Protein AF-A0A973CVY1-F1 (afdb_monomer_lite)

pLDDT: mean 81.91, std 15.37, range [35.56, 96.56]

Structure (mmCIF, N/CA/C/O backbone):
data_AF-A0A973CVY1-F1
#
_entry.id   AF-A0A973CVY1-F1
#
loop_
_atom_site.group_PDB
_atom_site.id
_atom_site.type_symbol
_atom_site.label_atom_id
_atom_site.label_alt_id
_atom_site.label_comp_id
_atom_site.label_asym_id
_atom_site.label_entity_id
_atom_site.label_seq_id
_atom_site.pdbx_PDB_ins_code
_atom_site.Cartn_x
_atom_site.Cartn_y
_atom_site.Cartn_z
_atom_site.occupancy
_atom_site.B_iso_or_equiv
_atom_site.auth_seq_id
_atom_site.auth_comp_id
_atom_site.auth_asym_id
_atom_site.auth_atom_id
_atom_site.pdbx_PDB_model_num
ATOM 1 N N . MET A 1 1 ? -47.006 32.974 29.917 1.00 36.59 1 MET A N 1
ATOM 2 C CA . MET A 1 1 ? -45.854 32.253 30.500 1.00 36.59 1 MET A CA 1
ATOM 3 C C . MET A 1 1 ? -45.286 31.345 29.423 1.00 36.59 1 MET A C 1
ATOM 5 O O . MET A 1 1 ? -45.904 30.340 29.115 1.00 36.59 1 MET A O 1
ATOM 9 N N . LEU A 1 2 ? -44.183 31.751 28.796 1.00 37.19 2 LEU A N 1
ATOM 10 C CA . LEU A 1 2 ? -43.431 30.959 27.818 1.00 37.19 2 LEU A CA 1
ATOM 11 C C . LEU A 1 2 ? -42.111 30.572 28.490 1.00 37.19 2 LEU A C 1
ATOM 13 O O . LEU A 1 2 ? -41.384 31.457 28.936 1.00 37.19 2 LEU A O 1
ATOM 17 N N . ALA A 1 3 ? -41.841 29.275 28.616 1.00 38.25 3 ALA A N 1
ATOM 18 C CA . ALA A 1 3 ? -40.552 28.774 29.078 1.00 38.25 3 ALA A CA 1
ATOM 19 C C . ALA A 1 3 ? -39.589 28.667 27.879 1.00 38.25 3 ALA A C 1
ATOM 21 O O . ALA A 1 3 ? -40.009 28.177 26.828 1.00 38.25 3 ALA A O 1
ATOM 22 N N . PRO A 1 4 ? -38.321 29.097 28.000 1.00 44.28 4 PRO A N 1
ATOM 23 C CA . PRO A 1 4 ? -37.319 28.886 26.967 1.00 44.28 4 PRO A CA 1
ATOM 24 C C . PRO A 1 4 ? -36.706 27.489 27.131 1.00 44.28 4 PRO A C 1
ATOM 26 O O . PRO A 1 4 ? -36.203 27.152 28.201 1.00 44.28 4 PRO A O 1
ATOM 29 N N . LEU A 1 5 ? -36.723 26.673 26.076 1.00 40.00 5 LEU A N 1
ATOM 30 C CA . LEU A 1 5 ? -35.909 25.457 26.005 1.00 40.00 5 LEU A CA 1
ATOM 31 C C . LEU A 1 5 ? -34.628 25.780 25.240 1.00 40.00 5 LEU A C 1
ATOM 33 O O . LEU A 1 5 ? -34.533 25.640 24.023 1.00 40.00 5 LEU A O 1
ATOM 37 N N . SER A 1 6 ? -33.663 26.282 26.001 1.00 42.31 6 SER A N 1
ATOM 38 C CA . SER A 1 6 ? -32.269 26.409 25.605 1.00 42.31 6 SER A CA 1
ATOM 39 C C . SER A 1 6 ? -31.619 25.034 25.426 1.00 42.31 6 SER A C 1
ATOM 41 O O . SER A 1 6 ? -31.865 24.118 26.206 1.00 42.31 6 SER A O 1
ATOM 43 N N . ALA A 1 7 ? -30.699 24.971 24.462 1.00 41.69 7 ALA A N 1
ATOM 44 C CA . ALA A 1 7 ? -29.538 24.081 24.432 1.00 41.69 7 ALA A CA 1
ATOM 45 C C . ALA A 1 7 ? -29.810 22.565 24.379 1.00 41.69 7 ALA A C 1
ATOM 47 O O . ALA A 1 7 ? -29.558 21.830 25.338 1.00 41.69 7 ALA A O 1
ATOM 48 N N . ILE A 1 8 ? -30.164 22.070 23.187 1.00 42.16 8 ILE A N 1
ATOM 49 C CA . ILE A 1 8 ? -29.779 20.700 22.824 1.00 42.16 8 ILE A CA 1
ATOM 50 C C . ILE A 1 8 ? -28.250 20.663 22.813 1.00 42.16 8 ILE A C 1
ATOM 52 O O . ILE A 1 8 ? -27.589 21.426 22.108 1.00 42.16 8 ILE A O 1
ATOM 56 N N . HIS A 1 9 ? -27.721 19.833 23.702 1.00 40.75 9 HIS A N 1
ATOM 57 C CA . HIS A 1 9 ? -26.311 19.675 23.989 1.00 40.75 9 HIS A CA 1
ATOM 58 C C . HIS A 1 9 ? -25.535 19.238 22.744 1.00 40.75 9 HIS A C 1
ATOM 60 O O . HIS A 1 9 ? -25.799 18.190 22.163 1.00 40.75 9 HIS A O 1
ATOM 66 N N . ALA A 1 10 ? -24.522 20.030 22.394 1.00 37.38 10 ALA A N 1
ATOM 67 C CA . ALA A 1 10 ? -23.390 19.615 21.581 1.00 37.38 10 ALA A CA 1
ATOM 68 C C .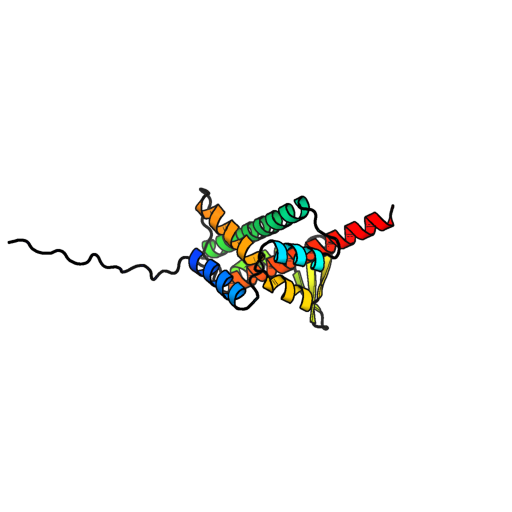 ALA A 1 10 ? -22.515 18.634 22.384 1.00 37.38 10 ALA A C 1
ATOM 70 O O . ALA A 1 10 ? -21.444 18.992 22.867 1.00 37.38 10 ALA A O 1
ATOM 71 N N . GLN A 1 11 ? -23.001 17.413 22.591 1.00 40.91 11 GLN A N 1
ATOM 72 C CA . GLN A 1 11 ? -22.250 16.335 23.232 1.00 40.91 11 GLN A CA 1
ATOM 73 C C . GLN A 1 11 ? -22.483 15.043 22.449 1.00 40.91 11 GLN A C 1
ATOM 75 O O . GLN A 1 11 ? -23.418 14.315 22.747 1.00 40.91 11 GLN A O 1
ATOM 80 N N . ASP A 1 12 ? -21.688 14.854 21.386 1.00 36.03 12 ASP A N 1
ATOM 81 C CA . ASP A 1 12 ? -21.075 13.562 20.997 1.00 36.03 12 ASP A CA 1
ATOM 82 C C . ASP A 1 12 ? -20.236 13.679 19.699 1.00 36.03 12 ASP A C 1
ATOM 84 O O . ASP A 1 12 ? -20.344 12.890 18.766 1.00 36.03 12 ASP A O 1
ATOM 88 N N . LEU A 1 13 ? -19.349 14.682 19.621 1.00 37.59 13 LEU A N 1
ATOM 89 C CA . LEU A 1 13 ? -18.314 14.771 18.569 1.00 37.59 13 LEU A CA 1
ATOM 90 C C . LEU A 1 13 ? -16.974 14.139 19.003 1.00 37.59 13 LEU A C 1
ATOM 92 O O . LEU A 1 13 ? -15.969 14.281 18.314 1.00 37.59 13 LEU A O 1
ATOM 96 N N . SER A 1 14 ? -16.928 13.458 20.153 1.00 35.56 14 SER A N 1
ATOM 97 C CA . SER A 1 14 ? -15.688 12.931 20.748 1.00 35.56 14 SER A CA 1
ATOM 98 C C . SER A 1 14 ? -15.398 11.460 20.440 1.00 35.56 14 SER A C 1
ATOM 100 O O . SER A 1 14 ? -14.443 10.905 20.979 1.00 35.56 14 SER A O 1
ATOM 102 N N . ALA A 1 15 ? -16.174 10.815 19.570 1.00 43.69 15 ALA A N 1
ATOM 103 C CA . ALA A 1 15 ? -15.752 9.568 18.946 1.00 43.69 15 ALA A CA 1
ATOM 104 C C . ALA A 1 15 ? -15.064 9.919 17.624 1.00 43.69 15 ALA A C 1
ATOM 106 O O . ALA A 1 15 ? -15.736 10.076 16.610 1.00 43.69 15 ALA A O 1
ATOM 107 N N . THR A 1 16 ? -13.737 10.082 17.637 1.00 56.03 16 THR A N 1
ATOM 108 C CA . THR A 1 16 ? -12.947 10.283 16.413 1.00 56.03 16 THR A CA 1
ATOM 109 C C . THR A 1 16 ? -13.321 9.191 15.412 1.00 56.03 16 THR A C 1
ATOM 111 O O . THR A 1 16 ? -13.135 7.999 15.686 1.00 56.03 16 THR A O 1
ATOM 114 N N . SER A 1 17 ? -13.926 9.582 14.287 1.00 67.50 17 SER A N 1
ATOM 115 C CA . SER A 1 17 ? -14.316 8.630 13.254 1.00 67.50 17 SER A CA 1
ATOM 116 C C . SER A 1 17 ? -13.049 7.964 12.707 1.00 67.50 17 SER A C 1
ATOM 118 O O . SER A 1 17 ? -12.016 8.625 12.605 1.00 67.50 17 SER A O 1
ATOM 120 N N . PRO A 1 18 ? -13.084 6.685 12.296 1.00 68.94 18 PRO A N 1
ATOM 121 C CA . PRO A 1 18 ? -11.948 6.054 11.616 1.00 68.94 18 PRO A CA 1
ATOM 122 C C . PRO A 1 18 ? -11.474 6.858 10.400 1.00 68.94 18 PRO A C 1
ATOM 124 O O . PRO A 1 18 ? -10.289 6.864 10.078 1.00 68.94 18 PRO A O 1
ATOM 127 N N . LEU A 1 19 ? -12.407 7.566 9.751 1.00 78.31 19 LEU A N 1
ATOM 128 C CA . LEU A 1 19 ? -12.113 8.484 8.656 1.00 78.31 19 LEU A CA 1
ATOM 129 C C . LEU A 1 19 ? -11.264 9.670 9.133 1.00 78.31 19 LEU A C 1
ATOM 131 O O . LEU A 1 19 ? -10.289 10.015 8.476 1.00 78.31 19 LEU A O 1
ATOM 135 N N . ASP A 1 20 ? -11.586 10.244 10.293 1.00 78.62 20 ASP A N 1
ATOM 136 C CA . ASP A 1 20 ? -10.845 11.367 10.879 1.00 78.62 20 ASP A CA 1
ATOM 137 C C . ASP A 1 20 ? -9.436 10.940 11.303 1.00 78.62 20 ASP A C 1
ATOM 139 O O . ASP A 1 20 ? -8.486 11.698 11.127 1.00 78.62 20 ASP A O 1
ATOM 143 N N . THR A 1 21 ? -9.270 9.709 11.805 1.00 81.06 21 THR A N 1
ATOM 144 C CA . THR A 1 21 ? -7.946 9.155 12.134 1.00 81.06 21 THR A CA 1
ATOM 145 C C . THR A 1 21 ? -7.064 9.029 10.891 1.00 81.06 21 THR A C 1
ATOM 147 O O . THR A 1 21 ? -5.899 9.419 10.923 1.00 81.06 21 THR A O 1
ATOM 150 N N . LEU A 1 22 ? -7.609 8.521 9.782 1.00 83.56 22 LEU A N 1
ATOM 151 C CA . LEU A 1 22 ? -6.849 8.341 8.546 1.00 83.56 22 LEU A CA 1
ATOM 152 C C . LEU A 1 22 ? -6.568 9.664 7.826 1.00 83.56 22 LEU A C 1
ATOM 154 O O . LEU A 1 22 ? -5.455 9.882 7.352 1.00 83.56 22 LEU A O 1
ATOM 158 N N . LEU A 1 23 ? -7.554 10.563 7.775 1.00 83.50 23 LEU A N 1
ATOM 159 C CA . LEU A 1 23 ? -7.361 11.919 7.263 1.00 83.50 23 LEU A CA 1
ATOM 160 C C . LEU A 1 23 ? -6.323 12.675 8.096 1.00 83.50 23 LEU A C 1
ATOM 162 O O . LEU A 1 23 ? -5.459 13.329 7.519 1.00 83.50 23 LEU A O 1
ATOM 166 N N . GLY A 1 24 ? -6.352 12.526 9.423 1.00 83.50 24 GLY A N 1
ATOM 167 C CA . GLY A 1 24 ? -5.338 13.074 10.321 1.00 83.50 24 GLY A CA 1
ATOM 168 C C . GLY A 1 24 ? -3.940 12.521 10.036 1.00 83.50 24 GLY A C 1
ATOM 169 O O . GLY A 1 24 ? -2.996 13.295 9.932 1.00 83.50 24 GLY A O 1
ATOM 170 N N . ALA A 1 25 ? -3.801 11.208 9.820 1.00 82.19 25 ALA A N 1
ATOM 171 C CA . ALA A 1 25 ? -2.518 10.594 9.463 1.00 82.19 25 ALA A CA 1
ATOM 172 C C . ALA A 1 25 ? -1.969 11.097 8.112 1.00 82.19 25 ALA A C 1
ATOM 174 O O . ALA A 1 25 ? -0.768 11.330 7.981 1.00 82.19 25 ALA A O 1
ATOM 175 N N . ILE A 1 26 ? -2.840 11.297 7.114 1.00 82.50 26 ILE A N 1
ATOM 176 C CA . ILE A 1 26 ? -2.457 11.892 5.823 1.00 82.50 26 ILE A CA 1
ATOM 177 C C . ILE A 1 26 ? -2.005 13.341 6.019 1.00 82.50 26 ILE A C 1
ATOM 179 O O . ILE A 1 26 ? -0.940 13.707 5.530 1.00 82.50 26 ILE A O 1
ATOM 183 N N . GLN A 1 27 ? -2.783 14.145 6.748 1.00 83.12 27 GLN A N 1
ATOM 184 C CA . GLN A 1 27 ? -2.468 15.551 7.013 1.00 83.12 27 GLN A CA 1
ATOM 185 C C . GLN A 1 27 ? -1.148 15.712 7.766 1.00 83.12 27 GLN A C 1
ATOM 187 O O . GLN A 1 27 ? -0.332 16.543 7.384 1.00 83.12 27 GLN A O 1
ATOM 192 N N . GLU A 1 28 ? -0.913 14.902 8.799 1.00 85.19 28 GLU A N 1
ATOM 193 C CA . GLU A 1 28 ? 0.339 14.901 9.556 1.00 85.19 28 GLU A CA 1
ATOM 194 C C . GLU A 1 28 ? 1.526 14.600 8.633 1.00 85.19 28 GLU A C 1
ATOM 196 O O . GLU A 1 28 ? 2.480 15.377 8.575 1.00 85.19 28 GLU A O 1
ATOM 201 N N . LEU A 1 29 ? 1.441 13.535 7.831 1.00 80.88 29 LEU A N 1
ATOM 202 C CA . LEU A 1 29 ? 2.507 13.160 6.903 1.00 80.88 29 LEU A CA 1
ATOM 203 C C . LEU A 1 29 ? 2.771 14.252 5.852 1.00 80.88 29 LEU A C 1
ATOM 205 O O . LEU A 1 29 ? 3.931 14.592 5.604 1.00 80.88 29 LEU A O 1
ATOM 209 N N . GLU A 1 30 ? 1.711 14.825 5.277 1.00 79.31 30 GLU A N 1
ATOM 210 C CA . GLU A 1 30 ? 1.766 15.932 4.310 1.00 79.31 30 GLU A CA 1
ATOM 211 C C . GLU A 1 30 ? 2.182 17.274 4.931 1.00 79.31 30 GLU A C 1
ATOM 213 O O . GLU A 1 30 ? 2.534 18.191 4.198 1.00 79.31 30 GLU A O 1
ATOM 21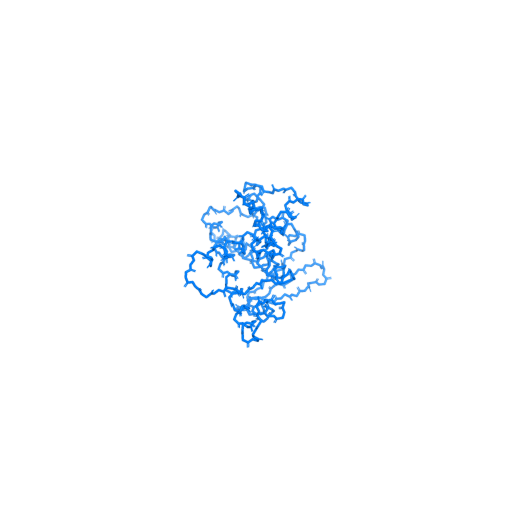8 N N . SER A 1 31 ? 2.144 17.419 6.258 1.00 80.88 31 SER A N 1
ATOM 219 C CA . SER A 1 31 ? 2.653 18.604 6.959 1.00 80.88 31 SER A CA 1
ATOM 220 C C . SER A 1 31 ? 4.156 18.517 7.240 1.00 80.88 31 SER A C 1
ATOM 222 O O . SER A 1 31 ? 4.853 19.532 7.235 1.00 80.88 31 SER A O 1
ATOM 224 N N . GLN A 1 32 ? 4.664 17.301 7.462 1.00 76.75 32 GLN A N 1
ATOM 225 C CA . GLN A 1 32 ? 6.078 17.031 7.735 1.00 76.75 32 GLN A CA 1
ATOM 226 C C . GLN A 1 32 ? 6.926 16.975 6.457 1.00 76.75 32 GLN A C 1
ATOM 228 O O . GLN A 1 32 ? 8.144 17.155 6.500 1.00 76.75 32 GLN A O 1
ATOM 233 N N . HIS A 1 33 ? 6.288 16.722 5.317 1.00 66.62 33 HIS A N 1
ATOM 234 C CA . HIS A 1 33 ? 6.911 16.644 4.001 1.00 66.62 33 HIS A CA 1
ATOM 235 C C . HIS A 1 33 ? 6.263 17.665 3.073 1.00 66.62 33 HIS A C 1
ATOM 237 O O . HIS A 1 33 ? 5.107 18.010 3.259 1.00 66.62 33 HIS A O 1
ATOM 243 N N . ASP A 1 34 ? 6.971 18.136 2.046 1.00 58.03 34 ASP A N 1
ATOM 244 C CA . ASP A 1 34 ? 6.329 18.989 1.042 1.00 58.03 34 ASP A CA 1
ATOM 245 C C . ASP A 1 34 ? 5.181 18.204 0.395 1.00 58.03 34 ASP A C 1
ATOM 247 O O . ASP A 1 34 ? 5.424 17.155 -0.217 1.00 58.03 34 ASP A O 1
ATOM 251 N N . ALA A 1 35 ? 3.942 18.665 0.598 1.00 59.47 35 ALA A N 1
ATOM 252 C CA . ALA A 1 35 ? 2.740 17.986 0.145 1.00 59.47 35 ALA A CA 1
ATOM 253 C C . ALA A 1 35 ? 2.844 17.756 -1.365 1.00 59.47 35 ALA A C 1
ATOM 255 O O . ALA A 1 35 ? 2.652 18.656 -2.189 1.00 59.47 35 ALA A O 1
ATOM 256 N N . LYS A 1 36 ? 3.202 16.527 -1.752 1.00 65.69 36 LYS A N 1
ATOM 257 C CA . LYS A 1 36 ? 3.432 16.217 -3.158 1.00 65.69 36 LYS A CA 1
ATOM 258 C C . LYS A 1 36 ? 2.082 16.189 -3.850 1.00 65.69 36 LYS A C 1
ATOM 260 O O . LYS A 1 36 ? 1.324 15.227 -3.734 1.00 65.69 36 LYS A O 1
ATOM 265 N N . CYS A 1 37 ? 1.802 17.240 -4.613 1.00 63.50 37 CYS A N 1
ATOM 266 C CA . CYS A 1 37 ? 0.704 17.221 -5.565 1.00 63.50 37 CYS A CA 1
ATOM 267 C C . CYS A 1 37 ? 0.889 16.065 -6.566 1.00 63.50 37 CYS A C 1
ATOM 269 O O . CYS A 1 37 ? 1.987 15.523 -6.740 1.00 63.50 37 CYS A O 1
ATOM 271 N N . TYR A 1 38 ? -0.195 15.695 -7.248 1.00 59.38 38 TYR A N 1
ATOM 272 C CA . TYR A 1 38 ? -0.240 14.553 -8.167 1.00 59.38 38 TYR A CA 1
ATOM 273 C C . TYR A 1 38 ? 0.925 14.521 -9.177 1.00 59.38 38 TYR A C 1
ATOM 275 O O . TYR A 1 38 ? 1.463 13.453 -9.469 1.00 59.38 38 TYR A O 1
ATOM 283 N N . SER A 1 39 ? 1.372 15.681 -9.669 1.00 59.19 39 SER A N 1
ATOM 284 C CA . SER A 1 39 ? 2.492 15.781 -10.613 1.00 59.19 39 SER A CA 1
ATOM 285 C C . SER A 1 39 ? 3.850 15.453 -9.977 1.00 59.19 39 SER A C 1
ATOM 287 O O . SER A 1 39 ? 4.656 14.753 -10.591 1.00 59.19 39 SER A O 1
ATOM 289 N N . SER A 1 40 ? 4.101 15.896 -8.742 1.00 62.19 40 SER A N 1
ATOM 290 C CA . SER A 1 40 ? 5.317 15.574 -7.983 1.00 62.19 40 SER A CA 1
ATOM 291 C C . SER A 1 40 ? 5.355 14.104 -7.572 1.00 62.19 40 SER A C 1
ATOM 293 O O . SER A 1 40 ? 6.398 13.460 -7.676 1.00 62.19 40 SER A O 1
ATOM 295 N N . ALA A 1 41 ? 4.210 13.553 -7.165 1.00 68.81 41 ALA A N 1
ATOM 296 C CA . ALA A 1 41 ? 4.053 12.134 -6.864 1.00 68.81 41 ALA A CA 1
ATOM 297 C C . ALA A 1 41 ? 4.302 11.268 -8.114 1.00 68.81 41 ALA A C 1
ATOM 299 O O . ALA A 1 41 ? 5.044 10.288 -8.061 1.00 68.81 41 ALA A O 1
ATOM 300 N N . SER A 1 42 ? 3.781 11.699 -9.267 1.00 67.12 42 SER A N 1
ATOM 301 C CA . SER A 1 42 ? 3.955 10.989 -10.535 1.00 67.12 42 SER A CA 1
ATOM 302 C C . SER A 1 42 ? 5.413 10.971 -11.008 1.00 67.12 42 SER A C 1
ATOM 304 O O . SER A 1 42 ? 5.930 9.920 -11.385 1.00 67.12 42 SER A O 1
ATOM 306 N N . ARG A 1 43 ? 6.105 12.117 -10.944 1.00 72.62 43 ARG A N 1
ATOM 307 C CA . ARG A 1 43 ? 7.541 12.199 -11.270 1.00 72.62 43 ARG A CA 1
ATOM 308 C C . ARG A 1 43 ? 8.398 11.369 -10.322 1.00 72.62 43 ARG A C 1
ATOM 310 O O . ARG A 1 43 ? 9.426 10.834 -10.723 1.00 72.62 43 ARG A O 1
ATOM 317 N N . PHE A 1 44 ? 7.987 11.279 -9.062 1.00 75.06 44 PHE A N 1
ATOM 318 C CA . PHE A 1 44 ? 8.677 10.461 -8.081 1.00 75.06 44 PHE A CA 1
ATOM 319 C C . PHE A 1 44 ? 8.549 8.963 -8.398 1.00 75.06 44 PHE A C 1
ATOM 321 O O . PHE A 1 44 ? 9.554 8.260 -8.360 1.00 75.06 44 PHE A O 1
ATOM 328 N N . GLU A 1 45 ? 7.365 8.478 -8.787 1.00 72.94 45 GLU A N 1
ATOM 329 C CA . GLU A 1 45 ? 7.206 7.091 -9.254 1.00 72.94 45 GLU A CA 1
ATOM 330 C C . GLU A 1 45 ? 8.093 6.783 -10.471 1.00 72.94 45 GLU A C 1
ATOM 332 O O . GLU A 1 45 ? 8.702 5.714 -10.511 1.00 72.94 45 GLU A O 1
ATOM 337 N N . ASP A 1 46 ? 8.231 7.714 -11.424 1.00 76.56 46 ASP A N 1
ATOM 338 C CA . ASP A 1 46 ? 9.136 7.542 -12.576 1.00 76.56 46 ASP A CA 1
ATOM 339 C C . ASP A 1 46 ? 10.598 7.439 -12.135 1.00 76.56 46 ASP A C 1
ATOM 341 O O . ASP A 1 46 ? 11.352 6.606 -12.632 1.00 76.56 46 ASP A O 1
ATOM 345 N N . PHE A 1 47 ? 11.006 8.263 -11.167 1.00 76.31 47 PHE A N 1
ATOM 346 C CA . PHE A 1 47 ? 12.353 8.207 -10.608 1.00 76.31 47 PHE A CA 1
ATOM 347 C C . PHE A 1 47 ? 12.622 6.879 -9.887 1.00 76.31 47 PHE A C 1
ATOM 349 O O . PHE A 1 47 ? 13.695 6.297 -10.042 1.00 76.31 47 PHE A O 1
ATOM 356 N N . VAL A 1 48 ? 11.653 6.384 -9.113 1.00 73.19 48 VAL A N 1
ATOM 357 C CA . VAL A 1 48 ? 11.776 5.121 -8.370 1.00 73.19 48 VAL A CA 1
ATOM 358 C C . VAL A 1 48 ? 11.819 3.915 -9.304 1.00 73.19 48 VAL A C 1
ATOM 360 O O . VAL A 1 48 ? 12.602 2.994 -9.064 1.00 73.19 48 VAL A O 1
ATOM 363 N N . SER A 1 49 ? 10.989 3.918 -10.346 1.00 70.06 49 SER A N 1
ATOM 364 C CA . SER A 1 49 ? 10.911 2.836 -11.331 1.00 70.06 49 SER A CA 1
ATOM 365 C C . SER A 1 49 ? 12.039 2.885 -12.359 1.00 70.06 49 SER A C 1
ATOM 367 O O . SER A 1 49 ? 12.333 1.865 -12.959 1.00 70.06 49 SER A O 1
ATOM 369 N N . GLY A 1 50 ? 12.712 4.020 -12.565 1.00 74.00 50 GLY A N 1
ATOM 370 C CA . GLY A 1 50 ? 13.825 4.162 -13.512 1.00 74.00 50 GLY A CA 1
ATOM 371 C C . GLY A 1 50 ? 13.394 4.222 -14.984 1.00 74.00 50 GLY A C 1
ATOM 372 O O . GLY A 1 50 ? 14.053 4.897 -15.774 1.00 74.00 50 GLY A O 1
ATOM 373 N N . THR A 1 51 ? 12.273 3.586 -15.330 1.00 76.88 51 THR A N 1
ATOM 374 C CA . THR A 1 51 ? 11.564 3.707 -16.607 1.00 76.88 51 THR A CA 1
ATOM 375 C C . THR A 1 51 ? 10.210 4.380 -16.363 1.00 76.88 51 THR A C 1
ATOM 377 O O . THR A 1 51 ? 9.435 3.859 -15.562 1.00 76.88 51 THR A O 1
ATOM 380 N N . PRO A 1 52 ? 9.880 5.500 -17.041 1.00 81.75 52 PRO A N 1
ATOM 381 C CA . PRO A 1 52 ? 8.624 6.202 -16.804 1.00 81.75 52 PRO A CA 1
ATOM 382 C C . PRO A 1 52 ? 7.396 5.305 -16.964 1.00 81.75 52 PRO A C 1
ATOM 384 O O . PRO A 1 52 ? 7.253 4.589 -17.959 1.00 81.75 52 PRO A O 1
ATOM 387 N N . LEU A 1 53 ? 6.478 5.380 -16.001 1.00 82.19 53 LEU A N 1
ATOM 388 C CA . LEU A 1 53 ? 5.241 4.611 -16.045 1.00 82.19 53 LEU A CA 1
ATOM 389 C C . LEU A 1 53 ? 4.255 5.255 -17.019 1.00 82.19 53 LEU A C 1
ATOM 391 O O . LEU A 1 53 ? 3.957 6.453 -16.936 1.00 82.19 53 LEU A O 1
ATOM 395 N N . SER A 1 54 ? 3.670 4.434 -17.893 1.00 86.00 54 SER A N 1
ATOM 396 C CA . SER A 1 54 ? 2.512 4.856 -18.678 1.00 86.00 54 SER A CA 1
ATOM 397 C C . SER A 1 54 ? 1.327 5.167 -17.762 1.00 86.00 54 SER A C 1
ATOM 399 O O . SER A 1 54 ? 1.209 4.649 -16.649 1.00 86.00 54 SER A O 1
ATOM 401 N N . GLU A 1 55 ? 0.390 5.979 -18.244 1.00 86.00 55 GLU A N 1
ATOM 402 C CA . GLU A 1 55 ? -0.817 6.308 -17.481 1.00 86.00 55 GLU A CA 1
ATOM 403 C C . GLU A 1 55 ? -1.622 5.051 -17.103 1.00 86.00 55 GLU A C 1
ATOM 405 O O . GLU A 1 55 ? -2.128 4.938 -15.987 1.00 86.00 55 GLU A O 1
ATOM 410 N N . SER A 1 56 ? -1.694 4.060 -18.001 1.00 86.38 56 SER A N 1
ATOM 411 C CA . SER A 1 56 ? -2.341 2.779 -17.710 1.00 86.38 56 SER A CA 1
ATOM 412 C C . SER A 1 56 ? -1.608 1.997 -16.621 1.00 86.38 56 SER A C 1
ATOM 414 O O . SER A 1 56 ? -2.267 1.447 -15.746 1.00 86.38 56 SER A O 1
ATOM 416 N N . ALA A 1 57 ? -0.271 1.985 -16.627 1.00 86.94 57 ALA A N 1
ATOM 417 C CA . ALA A 1 57 ? 0.519 1.316 -15.595 1.00 86.94 57 ALA A CA 1
ATOM 418 C C . ALA A 1 57 ? 0.335 1.977 -14.220 1.00 86.94 57 ALA A C 1
ATOM 420 O O . ALA A 1 57 ? 0.186 1.279 -13.220 1.00 86.94 57 ALA A O 1
ATOM 421 N N . ARG A 1 58 ? 0.250 3.313 -14.167 1.00 86.69 58 ARG A N 1
ATOM 422 C CA . ARG A 1 58 ? -0.054 4.047 -12.926 1.00 86.69 58 ARG A CA 1
ATOM 423 C C . ARG A 1 58 ? -1.435 3.709 -12.388 1.00 86.69 58 ARG A C 1
ATOM 425 O O . ARG A 1 58 ? -1.582 3.440 -11.200 1.00 86.69 58 ARG A O 1
ATOM 432 N N . ARG A 1 59 ? -2.452 3.683 -13.258 1.00 88.12 59 ARG A N 1
ATOM 433 C CA . ARG A 1 59 ? -3.809 3.276 -12.862 1.00 88.12 59 ARG A CA 1
ATOM 434 C C . ARG A 1 59 ? -3.822 1.851 -12.315 1.00 88.12 59 ARG A C 1
ATOM 436 O O . ARG A 1 59 ? -4.397 1.625 -11.256 1.00 88.12 59 ARG A O 1
ATOM 443 N N . GLU A 1 60 ? -3.149 0.915 -12.980 1.00 90.75 60 GLU A N 1
ATOM 444 C CA . GLU A 1 60 ? -3.028 -0.461 -12.487 1.00 90.75 60 GLU A CA 1
ATOM 445 C C . GLU A 1 60 ? -2.283 -0.547 -11.150 1.00 90.75 60 GLU A C 1
ATOM 447 O O . GLU A 1 60 ? -2.689 -1.322 -10.287 1.00 90.75 60 GLU A O 1
ATOM 452 N N . ASN A 1 61 ? -1.253 0.278 -10.933 1.00 89.62 61 ASN A N 1
ATOM 453 C CA . ASN A 1 61 ? -0.549 0.359 -9.652 1.00 89.62 61 ASN A CA 1
ATOM 454 C C . ASN A 1 61 ? -1.476 0.838 -8.521 1.00 89.62 61 ASN A C 1
ATOM 456 O O . ASN A 1 61 ? -1.535 0.229 -7.453 1.00 89.62 61 ASN A O 1
ATOM 460 N N . VAL A 1 62 ? -2.266 1.887 -8.767 1.00 89.69 62 VAL A N 1
ATOM 461 C CA . VAL A 1 62 ? -3.264 2.381 -7.804 1.00 89.69 62 VAL A CA 1
ATOM 462 C C . VAL A 1 62 ? -4.318 1.310 -7.506 1.00 89.69 62 VAL A C 1
ATOM 464 O O . VAL A 1 62 ? -4.648 1.062 -6.344 1.00 89.69 62 VAL A O 1
ATOM 467 N N . LEU A 1 63 ? -4.824 0.628 -8.539 1.00 93.06 63 LEU A N 1
ATOM 468 C CA . LEU A 1 63 ? -5.780 -0.468 -8.370 1.00 93.06 63 LEU A CA 1
ATOM 469 C C . LEU A 1 63 ? -5.171 -1.641 -7.597 1.00 93.06 63 LEU A C 1
ATOM 471 O O . LEU A 1 63 ? -5.849 -2.239 -6.761 1.00 93.06 63 LEU A O 1
ATOM 475 N N . LEU A 1 64 ? -3.901 -1.968 -7.840 1.00 93.38 64 LEU A N 1
ATOM 476 C CA . LEU A 1 64 ? -3.176 -2.992 -7.096 1.00 93.38 64 LEU A CA 1
ATOM 477 C C . LEU A 1 64 ? -3.092 -2.643 -5.610 1.00 93.38 64 LEU A C 1
ATOM 479 O O . LEU A 1 64 ? -3.488 -3.470 -4.791 1.00 93.38 64 LEU A O 1
ATOM 483 N N . GLN A 1 65 ? -2.652 -1.429 -5.271 1.00 94.00 65 GLN A N 1
ATOM 484 C CA . GLN A 1 65 ? -2.579 -0.958 -3.884 1.00 94.00 65 GLN A CA 1
ATOM 485 C C . GLN A 1 65 ? -3.940 -1.075 -3.190 1.00 94.00 65 GLN A C 1
ATOM 487 O O . GLN A 1 65 ? -4.041 -1.666 -2.116 1.00 94.00 65 GLN A O 1
ATOM 492 N N . LYS A 1 66 ? -5.013 -0.615 -3.844 1.00 95.19 66 LYS A N 1
ATOM 493 C CA . LYS A 1 66 ? -6.380 -0.709 -3.316 1.00 95.19 66 LYS A CA 1
ATOM 494 C C . LYS A 1 66 ? -6.832 -2.160 -3.107 1.00 95.19 66 LYS A C 1
ATOM 496 O O . LYS A 1 66 ? -7.390 -2.489 -2.060 1.00 95.19 66 LYS A O 1
ATOM 501 N N . ARG A 1 67 ? -6.563 -3.056 -4.068 1.00 94.81 67 ARG A N 1
ATOM 502 C CA . ARG A 1 67 ? -6.895 -4.491 -3.963 1.00 94.81 67 ARG A CA 1
ATOM 503 C C . ARG A 1 67 ? -6.148 -5.170 -2.816 1.00 94.81 67 ARG A C 1
ATOM 505 O O . ARG A 1 67 ? -6.758 -5.935 -2.069 1.00 94.81 67 ARG A O 1
ATOM 512 N N . VAL A 1 68 ? -4.849 -4.907 -2.676 1.00 95.12 68 VAL A N 1
ATOM 513 C CA . VAL A 1 68 ? -4.023 -5.479 -1.601 1.00 95.12 68 VAL A CA 1
ATOM 514 C C . VAL A 1 68 ? -4.496 -4.961 -0.244 1.00 95.12 68 VAL A C 1
ATOM 516 O O . VAL A 1 68 ? -4.742 -5.771 0.650 1.00 95.12 68 VAL A O 1
ATOM 519 N N . ALA A 1 69 ? -4.733 -3.652 -0.123 1.00 96.50 69 ALA A N 1
ATOM 520 C CA . ALA A 1 69 ? -5.241 -3.025 1.094 1.00 96.50 69 ALA A CA 1
ATOM 521 C C . ALA A 1 69 ? -6.574 -3.648 1.522 1.00 96.50 69 ALA A C 1
ATOM 523 O O . ALA A 1 69 ? -6.714 -4.110 2.654 1.00 96.50 69 ALA A O 1
ATOM 524 N N . ARG A 1 70 ? -7.529 -3.757 0.586 1.00 95.62 70 ARG A N 1
ATOM 525 C CA . ARG A 1 70 ? -8.839 -4.360 0.849 1.00 95.62 70 ARG A CA 1
ATOM 526 C C . ARG A 1 70 ? -8.719 -5.816 1.274 1.00 95.62 70 ARG A C 1
ATOM 528 O O . ARG A 1 70 ? -9.368 -6.209 2.240 1.00 95.62 70 ARG A O 1
ATOM 535 N N . ARG A 1 71 ? -7.891 -6.618 0.597 1.00 94.81 71 ARG A N 1
ATOM 536 C CA . ARG A 1 71 ? -7.689 -8.032 0.946 1.00 94.81 71 ARG A CA 1
ATOM 537 C C . ARG A 1 71 ? -7.142 -8.186 2.364 1.00 94.81 71 ARG A C 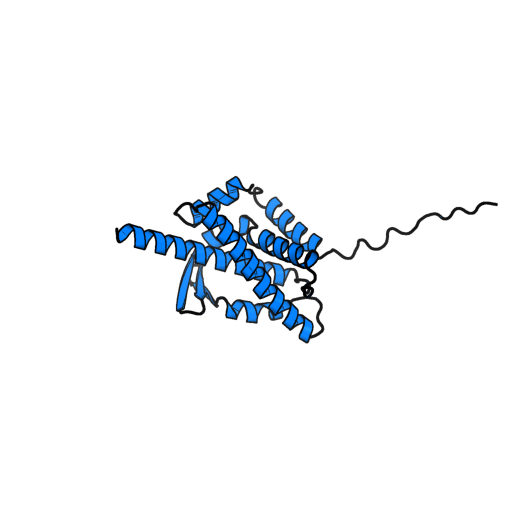1
ATOM 539 O O . ARG A 1 71 ? -7.702 -8.961 3.135 1.00 94.81 71 ARG A O 1
ATOM 546 N N . LEU A 1 72 ? -6.057 -7.485 2.686 1.00 96.00 72 LEU A N 1
ATOM 547 C CA . LEU A 1 72 ? -5.397 -7.583 3.989 1.00 96.00 72 LEU A CA 1
ATOM 548 C C . LEU A 1 72 ? -6.327 -7.114 5.108 1.00 96.00 72 LEU A C 1
ATOM 550 O O . LEU A 1 72 ? -6.550 -7.840 6.074 1.00 96.00 72 LEU A O 1
ATOM 554 N N . TRP A 1 73 ? -6.943 -5.944 4.934 1.00 96.56 73 TRP A N 1
ATOM 555 C CA . TRP A 1 73 ? -7.820 -5.364 5.943 1.00 96.56 73 TRP A CA 1
ATOM 556 C C . TRP A 1 73 ? -9.106 -6.179 6.140 1.00 96.56 73 TRP A C 1
ATOM 558 O O . TRP A 1 73 ? -9.527 -6.378 7.278 1.00 96.56 73 TRP A O 1
ATOM 568 N N . SER A 1 74 ? -9.699 -6.736 5.079 1.00 95.19 74 SER A N 1
ATOM 569 C CA . SER A 1 74 ? -10.885 -7.600 5.216 1.00 95.19 74 SER A CA 1
ATOM 570 C C . SER A 1 74 ? -10.571 -8.857 6.026 1.00 95.19 74 SER A C 1
ATOM 572 O O . SER A 1 74 ? -11.309 -9.204 6.945 1.00 95.19 74 SER A O 1
ATOM 574 N N . ARG A 1 75 ? -9.443 -9.521 5.745 1.00 95.44 75 ARG A N 1
ATOM 575 C CA . ARG A 1 75 ? -9.060 -10.750 6.458 1.00 95.44 75 ARG A CA 1
ATOM 576 C C . ARG A 1 75 ? -8.671 -10.474 7.910 1.00 95.44 75 ARG A C 1
ATOM 578 O O . ARG A 1 75 ? -9.092 -11.209 8.801 1.00 95.44 75 ARG A O 1
ATOM 585 N N . ALA A 1 76 ? -7.961 -9.377 8.163 1.00 96.00 76 ALA A N 1
ATOM 586 C CA . ALA A 1 76 ? -7.650 -8.939 9.519 1.00 96.00 76 ALA A CA 1
ATOM 587 C C . ALA A 1 76 ? -8.921 -8.538 10.298 1.00 96.00 76 ALA A C 1
ATOM 589 O O . ALA A 1 76 ? -9.065 -8.886 11.467 1.00 96.00 76 ALA A O 1
ATOM 590 N N . SER A 1 77 ? -9.891 -7.896 9.635 1.00 95.75 77 SER A N 1
ATOM 591 C CA . SER A 1 77 ? -11.203 -7.570 10.218 1.00 95.75 77 SER A CA 1
ATOM 592 C C . SER A 1 77 ? -11.995 -8.818 10.591 1.00 95.75 77 SER A C 1
ATOM 594 O O . SER A 1 77 ? -12.570 -8.871 11.675 1.00 95.75 77 SER A O 1
ATOM 596 N N . GLN A 1 78 ? -11.996 -9.840 9.730 1.00 94.25 78 GLN A N 1
ATOM 597 C CA . GLN A 1 78 ? -12.626 -11.126 10.032 1.00 94.25 78 GLN A CA 1
ATOM 598 C C . GLN A 1 78 ? -11.961 -11.797 11.236 1.00 94.25 78 GLN A C 1
ATOM 600 O O . GLN A 1 78 ? -12.652 -12.259 12.140 1.00 94.25 78 GLN A O 1
ATOM 605 N N . ARG A 1 79 ? -10.625 -11.798 11.300 1.00 94.31 79 ARG A N 1
ATOM 606 C CA . ARG A 1 79 ? -9.869 -12.365 12.425 1.00 94.31 79 ARG A CA 1
ATOM 607 C C . ARG A 1 79 ? -10.164 -11.649 13.745 1.00 94.31 79 ARG A C 1
ATOM 609 O O . ARG A 1 79 ? -10.470 -12.316 14.731 1.00 94.31 79 ARG A O 1
ATOM 616 N N . ALA A 1 80 ? -10.148 -10.318 13.745 1.00 94.50 80 ALA A N 1
ATOM 617 C CA . ALA A 1 80 ? -10.535 -9.516 14.902 1.00 94.50 80 ALA A CA 1
ATOM 618 C C . ALA A 1 80 ? -11.998 -9.792 15.303 1.00 94.50 80 ALA A C 1
ATOM 620 O O . ALA A 1 80 ? -12.297 -10.010 16.478 1.00 94.50 80 ALA A O 1
ATOM 621 N N . GLY A 1 81 ? -12.901 -9.877 14.320 1.00 93.25 81 GLY A N 1
ATOM 622 C CA . GLY A 1 81 ? -14.318 -10.172 14.526 1.00 93.25 81 GLY A CA 1
ATOM 623 C C . GLY A 1 81 ? -14.580 -11.551 15.141 1.00 93.25 81 GLY A C 1
ATOM 624 O O . GLY A 1 81 ? -15.434 -11.665 16.017 1.00 93.25 81 GLY A O 1
ATOM 625 N N . LEU A 1 82 ? -13.811 -12.581 14.769 1.00 91.44 82 LEU A N 1
ATOM 626 C CA . LEU A 1 82 ? -13.882 -13.914 15.391 1.00 91.44 82 LEU A CA 1
ATOM 627 C C . LEU A 1 82 ? -13.525 -13.885 16.885 1.00 91.44 82 LEU A C 1
ATOM 629 O O . LEU A 1 82 ? -14.041 -14.693 17.654 1.00 91.44 82 LEU A O 1
ATOM 633 N N . ALA A 1 83 ? -12.680 -12.941 17.305 1.00 88.00 83 ALA A N 1
ATOM 634 C CA . ALA A 1 83 ? -12.361 -12.686 18.708 1.00 88.00 83 ALA A CA 1
ATOM 635 C C . ALA A 1 83 ? -13.345 -11.708 19.389 1.00 88.00 83 ALA A C 1
ATOM 637 O O . ALA A 1 83 ? -13.120 -11.307 20.531 1.00 88.00 83 ALA A O 1
ATOM 638 N N . GLY A 1 84 ? -14.415 -11.290 18.700 1.00 90.12 84 GLY A N 1
ATOM 639 C CA . GLY A 1 84 ? -15.370 -10.285 19.176 1.00 90.12 84 GLY A CA 1
ATOM 640 C C . GLY A 1 84 ? -14.802 -8.862 19.238 1.00 90.12 84 GLY A C 1
ATOM 641 O O . GLY A 1 84 ? -15.378 -8.000 19.898 1.00 90.12 84 GLY A O 1
ATOM 642 N N . ALA A 1 85 ? -13.661 -8.602 18.593 1.00 91.75 85 ALA A N 1
ATOM 643 C CA . ALA A 1 85 ? -13.007 -7.303 18.610 1.00 91.75 85 ALA A CA 1
ATOM 644 C C . ALA A 1 85 ? -13.494 -6.403 17.463 1.00 91.75 85 ALA A C 1
ATOM 646 O O . ALA A 1 85 ? -13.601 -6.823 16.313 1.00 91.75 85 ALA A O 1
ATOM 647 N N . HIS A 1 86 ? -13.706 -5.122 17.782 1.00 90.44 86 HIS A N 1
ATOM 648 C CA . HIS A 1 86 ? -14.061 -4.074 16.813 1.00 90.44 86 HIS A CA 1
ATOM 649 C C . HIS A 1 86 ? -12.867 -3.246 16.314 1.00 90.44 86 HIS A C 1
ATOM 651 O O . HIS A 1 86 ? -13.022 -2.202 15.672 1.00 90.44 86 HIS A O 1
ATOM 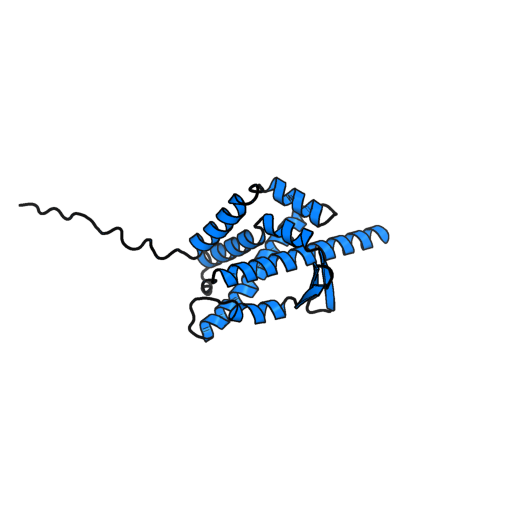657 N N . LEU A 1 87 ? -11.669 -3.682 16.691 1.00 93.94 87 LEU A N 1
ATOM 658 C CA . LEU A 1 87 ? -10.404 -3.023 16.428 1.00 93.94 87 LEU A CA 1
ATOM 659 C C . LEU A 1 87 ? -9.410 -4.088 15.971 1.00 93.94 87 LEU A C 1
ATOM 661 O O . LEU A 1 87 ? -9.109 -5.007 16.732 1.00 93.94 87 LEU A O 1
ATOM 665 N N . VAL A 1 88 ? -8.917 -3.937 14.749 1.00 96.00 88 VAL A N 1
ATOM 666 C CA . VAL A 1 88 ? -7.799 -4.684 14.182 1.00 96.00 88 VAL A CA 1
ATOM 667 C C . VAL A 1 88 ? -6.519 -4.186 14.835 1.00 96.00 88 VAL A C 1
ATOM 669 O O . VAL A 1 88 ? -6.222 -2.988 14.797 1.00 96.00 88 VAL A O 1
ATOM 672 N N . ARG A 1 89 ? -5.779 -5.114 15.436 1.00 96.31 89 ARG A N 1
ATOM 673 C CA . ARG A 1 89 ? -4.434 -4.905 15.974 1.00 96.31 89 ARG A CA 1
ATOM 674 C C . ARG A 1 89 ? -3.393 -5.524 15.041 1.00 96.31 89 ARG A C 1
ATOM 676 O O . ARG A 1 89 ? -3.722 -6.343 14.187 1.00 96.31 89 ARG A O 1
ATOM 683 N N . VAL A 1 90 ? -2.119 -5.200 15.261 1.00 95.62 90 VAL A N 1
ATOM 684 C CA . VAL A 1 90 ? -0.998 -5.721 14.457 1.00 95.62 90 VAL A CA 1
ATOM 685 C C . VAL A 1 90 ? -1.006 -7.254 14.416 1.00 95.62 90 VAL A C 1
ATOM 687 O O . VAL A 1 90 ? -0.899 -7.834 13.342 1.00 95.62 90 VAL A O 1
ATOM 690 N N . GLN A 1 91 ? -1.281 -7.908 15.549 1.00 95.69 91 GLN A N 1
ATOM 691 C CA . GLN A 1 91 ? -1.435 -9.368 15.653 1.00 95.69 91 GLN A CA 1
ATOM 692 C C . GLN A 1 91 ? -2.523 -9.967 14.739 1.00 95.69 91 GLN A C 1
ATOM 694 O O . GLN A 1 91 ? -2.459 -11.146 14.391 1.00 95.69 91 GLN A O 1
ATOM 699 N N . ASP A 1 92 ? -3.537 -9.183 14.363 1.00 96.25 92 ASP A N 1
ATOM 700 C CA . ASP A 1 92 ? -4.602 -9.632 13.465 1.00 96.25 92 ASP A CA 1
ATOM 701 C C . ASP A 1 92 ? -4.178 -9.497 11.993 1.00 96.25 92 ASP A C 1
ATOM 703 O O . ASP A 1 92 ? -4.669 -10.227 11.129 1.00 96.25 92 ASP A O 1
ATOM 707 N N . LEU A 1 93 ? -3.256 -8.569 11.716 1.00 95.38 93 LEU A N 1
ATOM 708 C CA . LEU A 1 93 ? -2.746 -8.236 10.390 1.00 95.38 93 LEU A CA 1
ATOM 709 C C . LEU A 1 93 ? -1.531 -9.093 10.002 1.00 95.38 93 LEU A C 1
ATOM 711 O O . LEU A 1 93 ? -1.435 -9.529 8.857 1.00 95.38 93 LEU A O 1
ATOM 715 N N . GLU A 1 94 ? -0.631 -9.375 10.948 1.00 94.00 94 GLU A N 1
ATOM 716 C CA . GLU A 1 94 ? 0.625 -10.111 10.736 1.00 94.00 94 GLU A CA 1
ATOM 717 C C . GLU A 1 94 ? 0.465 -11.424 9.949 1.00 94.00 94 GLU A C 1
ATOM 719 O O . GLU A 1 94 ? 1.196 -11.614 8.972 1.00 94.00 94 GLU A O 1
ATOM 724 N N . PRO A 1 95 ? -0.496 -12.317 10.271 1.00 94.00 95 PRO A N 1
ATOM 725 C CA . PRO A 1 95 ? -0.668 -13.556 9.514 1.00 94.00 95 PRO A CA 1
ATOM 726 C C . PRO A 1 95 ? -1.072 -13.312 8.056 1.00 94.00 95 PRO A C 1
ATOM 728 O O . PRO A 1 95 ? -0.710 -14.082 7.167 1.00 94.00 95 PRO A O 1
ATOM 731 N N . GLU A 1 96 ? -1.830 -12.244 7.803 1.00 94.38 96 GLU A N 1
ATOM 732 C CA . GLU A 1 96 ? -2.287 -11.884 6.462 1.00 94.38 96 GLU A CA 1
ATOM 733 C C . GLU A 1 96 ? -1.159 -11.229 5.653 1.00 94.38 96 GLU A C 1
ATOM 735 O O . GLU A 1 96 ? -1.048 -11.482 4.452 1.00 94.38 96 GLU A O 1
ATOM 740 N N . LEU A 1 97 ? -0.284 -10.457 6.309 1.00 92.69 97 LEU A N 1
ATOM 741 C CA . LEU A 1 97 ? 0.937 -9.910 5.710 1.00 92.69 97 LEU A CA 1
ATOM 742 C C . LEU A 1 97 ? 1.913 -11.015 5.315 1.00 92.69 97 LEU A C 1
ATOM 744 O O . LEU A 1 97 ? 2.343 -11.058 4.163 1.00 92.69 97 LEU A O 1
ATOM 748 N N . ALA A 1 98 ? 2.186 -11.949 6.230 1.00 91.81 98 ALA A N 1
ATOM 749 C CA . ALA A 1 98 ? 3.075 -13.085 5.990 1.00 91.81 98 ALA A CA 1
ATOM 750 C C . ALA A 1 98 ? 2.600 -13.977 4.826 1.00 91.81 98 ALA A C 1
ATOM 752 O O . ALA A 1 98 ? 3.403 -14.632 4.164 1.00 91.81 98 ALA A O 1
ATOM 753 N N . ALA A 1 99 ? 1.293 -13.983 4.537 1.00 90.81 99 ALA A N 1
ATOM 754 C CA . ALA A 1 99 ? 0.718 -14.692 3.396 1.00 90.81 99 ALA A CA 1
ATOM 755 C C . ALA A 1 99 ? 0.904 -13.969 2.046 1.00 90.81 99 ALA A C 1
ATOM 757 O O . ALA A 1 99 ? 0.608 -14.555 1.001 1.00 90.81 99 ALA A O 1
ATOM 758 N N . VAL A 1 100 ? 1.332 -12.704 2.044 1.00 89.69 100 VAL A N 1
ATOM 759 C CA . VAL A 1 100 ? 1.579 -11.898 0.835 1.00 89.69 100 VAL A CA 1
ATOM 760 C C . VAL A 1 100 ? 3.070 -11.703 0.594 1.00 89.69 100 VAL A C 1
ATOM 762 O O . VAL A 1 100 ? 3.502 -11.771 -0.555 1.00 89.69 100 VAL A O 1
ATOM 765 N N . LEU A 1 101 ? 3.845 -11.467 1.649 1.00 90.44 101 LEU A N 1
ATOM 766 C CA . LEU A 1 101 ? 5.284 -11.250 1.573 1.00 90.44 101 LEU A CA 1
ATOM 767 C C . LEU A 1 101 ? 5.964 -11.651 2.885 1.00 90.44 101 LEU A C 1
ATOM 769 O O . LEU A 1 101 ? 5.406 -11.482 3.966 1.00 90.44 101 LEU A O 1
ATOM 773 N N . ALA A 1 102 ? 7.201 -12.117 2.785 1.00 91.25 102 ALA A N 1
ATOM 774 C CA . ALA A 1 102 ? 8.141 -12.181 3.894 1.00 91.25 102 ALA A CA 1
ATOM 775 C C . ALA A 1 102 ? 9.131 -11.017 3.778 1.00 91.25 102 ALA A C 1
ATOM 777 O O . ALA A 1 102 ? 9.563 -10.678 2.673 1.00 91.25 102 ALA A O 1
ATOM 778 N N . ARG A 1 103 ? 9.471 -10.411 4.919 1.00 88.75 103 ARG A N 1
ATOM 779 C CA . ARG A 1 103 ? 10.400 -9.284 5.033 1.00 88.75 103 ARG A CA 1
ATOM 780 C C . ARG A 1 103 ? 11.580 -9.695 5.902 1.00 88.75 103 ARG A C 1
ATOM 782 O O . ARG A 1 103 ? 11.380 -10.139 7.027 1.00 88.75 103 ARG A O 1
ATOM 789 N N . GLU A 1 104 ? 12.786 -9.482 5.400 1.00 88.69 104 GLU A N 1
ATOM 790 C CA . GLU A 1 104 ? 14.034 -9.654 6.142 1.00 88.69 104 GLU A CA 1
ATOM 791 C C . GLU A 1 104 ? 14.883 -8.395 5.974 1.00 88.69 104 GLU A C 1
ATOM 793 O O . GLU A 1 104 ? 14.974 -7.842 4.879 1.00 88.69 104 GLU A O 1
ATOM 798 N N . GLU A 1 105 ? 15.501 -7.909 7.045 1.00 83.56 105 GLU A N 1
ATOM 799 C CA . GLU A 1 105 ? 16.506 -6.855 6.920 1.00 83.56 105 GLU A CA 1
ATOM 800 C C . GLU A 1 105 ? 17.784 -7.459 6.343 1.00 83.56 105 GLU A C 1
ATOM 802 O O . GLU A 1 105 ? 18.301 -8.460 6.845 1.00 83.56 105 GLU A O 1
ATOM 807 N N . ASP A 1 106 ? 18.319 -6.849 5.290 1.00 73.75 106 ASP A N 1
ATOM 808 C CA . ASP A 1 106 ? 19.682 -7.148 4.896 1.00 73.75 106 ASP A CA 1
ATOM 809 C C . ASP A 1 106 ? 20.632 -6.458 5.889 1.00 73.75 106 ASP A C 1
ATOM 811 O O . ASP A 1 106 ? 20.411 -5.328 6.328 1.00 73.75 106 ASP A O 1
ATOM 815 N N . GLY A 1 107 ? 21.717 -7.131 6.278 1.00 66.75 107 GLY A N 1
ATOM 816 C CA . GLY A 1 107 ? 22.690 -6.600 7.245 1.00 66.75 107 GLY A CA 1
ATOM 817 C C . GLY A 1 107 ? 23.443 -5.338 6.787 1.00 66.75 107 GLY A C 1
ATOM 818 O O . GLY A 1 107 ? 24.456 -4.986 7.387 1.00 66.75 107 GLY A O 1
ATOM 819 N N . ARG A 1 108 ? 23.012 -4.686 5.699 1.00 67.81 108 ARG A N 1
ATOM 820 C CA . ARG A 1 108 ? 23.534 -3.426 5.156 1.00 67.81 108 ARG A CA 1
ATOM 821 C C . ARG A 1 108 ? 22.479 -2.313 5.175 1.00 67.81 108 ARG A C 1
ATOM 823 O O . ARG A 1 108 ? 22.723 -1.257 4.593 1.00 67.81 108 ARG A O 1
ATOM 830 N N . GLY A 1 109 ? 21.354 -2.527 5.859 1.00 68.31 109 GLY A N 1
ATOM 831 C CA . GLY A 1 109 ? 20.284 -1.544 5.980 1.00 68.31 109 GLY A CA 1
ATOM 832 C C . GLY A 1 109 ? 19.425 -1.451 4.724 1.00 68.31 109 GLY A C 1
ATOM 833 O O . GLY A 1 109 ? 18.984 -0.366 4.381 1.00 68.31 109 GLY A O 1
ATOM 834 N N . GLY A 1 110 ? 19.248 -2.540 3.984 1.00 80.12 110 GLY A N 1
ATOM 835 C CA . GLY A 1 110 ? 18.176 -2.709 3.007 1.00 80.12 110 GLY A CA 1
ATOM 836 C C . GLY A 1 110 ? 17.142 -3.724 3.489 1.00 80.12 110 GLY A C 1
ATOM 837 O O . GLY A 1 110 ? 17.286 -4.348 4.538 1.00 80.12 110 GLY A O 1
ATOM 838 N N . ILE A 1 111 ? 16.073 -3.884 2.719 1.00 86.94 111 ILE A N 1
ATOM 839 C CA . ILE A 1 111 ? 14.975 -4.800 3.018 1.00 86.94 111 ILE A CA 1
ATOM 840 C C . ILE A 1 111 ? 14.902 -5.838 1.903 1.00 86.94 111 ILE A C 1
ATOM 842 O O . ILE A 1 111 ? 14.657 -5.499 0.744 1.00 86.94 111 ILE A O 1
ATOM 846 N N . HIS A 1 112 ? 15.078 -7.107 2.246 1.00 90.88 112 HIS A N 1
ATOM 847 C CA . HIS A 1 112 ? 14.807 -8.225 1.360 1.00 90.88 112 HIS A CA 1
ATOM 848 C C . HIS A 1 112 ? 13.344 -8.655 1.488 1.00 90.88 112 HIS A C 1
ATOM 850 O O . HIS A 1 112 ? 12.845 -8.928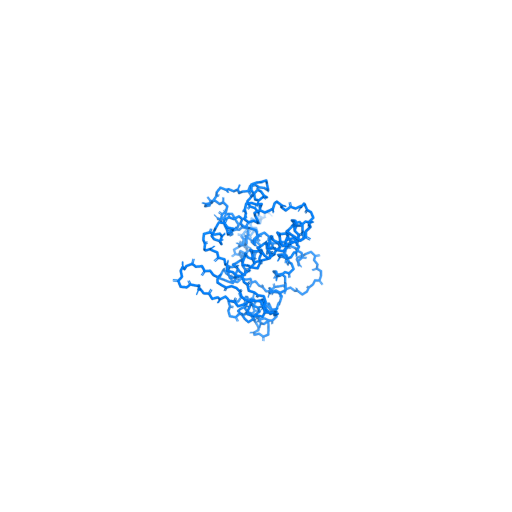 2.579 1.00 90.88 112 HIS A O 1
ATOM 856 N N . LEU A 1 113 ? 12.650 -8.701 0.355 1.00 91.81 113 LEU A N 1
ATOM 857 C CA . LEU A 1 113 ? 11.261 -9.120 0.247 1.00 91.81 113 LEU A CA 1
ATOM 858 C C . LEU A 1 113 ? 11.182 -10.423 -0.533 1.00 91.81 113 LEU A C 1
ATOM 860 O O . LEU A 1 113 ? 11.729 -10.518 -1.631 1.00 91.81 113 LEU A O 1
ATOM 864 N N . SER A 1 114 ? 10.456 -11.398 0.004 1.00 91.69 114 SER A N 1
ATOM 865 C CA . SER A 1 114 ? 10.171 -12.669 -0.665 1.00 91.69 114 SER A CA 1
ATOM 866 C C . SER A 1 114 ? 8.671 -12.869 -0.810 1.00 91.69 114 SER A C 1
ATOM 868 O O . SER A 1 114 ? 7.923 -12.710 0.150 1.00 91.69 114 SER A O 1
ATOM 870 N N . PHE A 1 115 ? 8.223 -13.241 -2.005 1.00 90.25 115 PHE A N 1
ATOM 871 C CA . PHE A 1 115 ? 6.811 -13.433 -2.322 1.00 90.25 115 PHE A CA 1
ATOM 872 C C . PHE A 1 115 ? 6.471 -14.922 -2.476 1.00 90.25 115 PHE A C 1
ATOM 874 O O . PHE A 1 115 ? 7.299 -15.703 -2.970 1.00 90.25 115 PHE A O 1
ATOM 881 N N . PRO A 1 116 ? 5.237 -15.339 -2.133 1.00 83.75 116 PRO A N 1
ATOM 882 C CA . PRO A 1 116 ? 4.730 -16.660 -2.477 1.00 83.75 116 PRO A CA 1
ATOM 883 C C . PRO A 1 116 ? 4.841 -16.882 -3.992 1.00 83.75 116 PRO A C 1
ATOM 885 O O . PRO A 1 116 ? 4.238 -16.157 -4.779 1.00 83.75 116 PRO A O 1
ATOM 888 N N . GLY A 1 117 ? 5.648 -17.860 -4.405 1.00 81.38 117 GLY A N 1
ATOM 889 C CA . GLY A 1 117 ? 6.011 -18.076 -5.813 1.00 81.38 117 GLY A CA 1
ATOM 890 C C . GLY A 1 117 ? 7.507 -17.944 -6.110 1.00 81.38 117 GLY A C 1
ATOM 891 O O . GLY A 1 117 ? 7.917 -18.167 -7.244 1.00 81.38 117 GLY A O 1
ATOM 892 N N . GLY A 1 118 ? 8.329 -17.623 -5.105 1.00 84.31 118 GLY A N 1
ATOM 893 C CA . GLY A 1 118 ? 9.793 -17.669 -5.200 1.00 84.31 118 GLY A CA 1
ATOM 894 C C . GLY A 1 118 ? 10.432 -16.430 -5.827 1.00 84.31 118 GLY A C 1
ATOM 895 O O . GLY A 1 118 ? 11.648 -16.393 -5.995 1.00 84.31 118 GLY A O 1
ATOM 896 N N . GLN A 1 119 ? 9.639 -15.407 -6.159 1.00 87.19 119 GLN A N 1
ATOM 897 C CA . GLN A 1 119 ? 10.184 -14.104 -6.525 1.00 87.19 119 GLN A CA 1
ATOM 898 C C . GLN A 1 119 ? 10.684 -13.381 -5.278 1.00 87.19 119 GLN A C 1
ATOM 900 O O . GLN A 1 119 ? 10.003 -13.356 -4.252 1.00 87.19 119 GLN A O 1
ATOM 905 N N . SER A 1 120 ? 11.850 -12.755 -5.391 1.00 90.19 120 SER A N 1
ATOM 906 C CA . SER A 1 120 ? 12.400 -11.908 -4.343 1.00 90.19 120 SER A CA 1
ATOM 907 C C . SER A 1 120 ? 12.976 -10.615 -4.904 1.00 90.19 120 SER A C 1
ATOM 909 O O . SER A 1 120 ? 13.365 -10.530 -6.075 1.00 90.19 120 SER A O 1
ATOM 911 N N . VAL A 1 121 ? 12.970 -9.586 -4.062 1.00 90.12 121 VAL A N 1
ATOM 912 C CA . VAL A 1 121 ? 13.387 -8.225 -4.397 1.00 90.12 121 VAL A CA 1
ATOM 913 C C . VAL A 1 121 ? 14.137 -7.632 -3.213 1.00 90.12 121 VAL A C 1
ATOM 915 O O . VAL A 1 121 ? 13.703 -7.773 -2.075 1.00 90.12 121 VAL A O 1
ATOM 918 N N . SER A 1 122 ? 15.244 -6.937 -3.474 1.00 89.81 122 SER A N 1
ATOM 919 C CA . SER A 1 122 ? 15.953 -6.167 -2.449 1.00 89.81 122 SER A CA 1
ATOM 920 C C . SER A 1 122 ? 15.678 -4.677 -2.623 1.00 89.81 122 SER A C 1
ATOM 922 O O . SER A 1 122 ? 16.036 -4.067 -3.633 1.00 89.81 122 SER A O 1
ATOM 924 N N . LEU A 1 123 ? 15.059 -4.076 -1.613 1.00 85.81 123 LEU A N 1
ATOM 925 C CA . LEU A 1 123 ? 14.790 -2.650 -1.535 1.00 85.81 123 LEU A CA 1
ATOM 926 C C . LEU A 1 123 ? 15.895 -1.955 -0.739 1.00 85.81 123 LEU A C 1
ATOM 928 O O . LEU A 1 123 ? 16.261 -2.381 0.349 1.00 85.81 123 LEU A O 1
ATOM 932 N N . ALA A 1 124 ? 16.405 -0.843 -1.264 1.00 84.81 124 ALA A N 1
ATOM 933 C CA . ALA A 1 124 ? 17.280 0.029 -0.488 1.00 84.81 124 ALA A CA 1
ATOM 934 C C . ALA A 1 124 ? 16.427 0.865 0.477 1.00 84.81 124 ALA A C 1
ATOM 936 O O . ALA A 1 124 ? 15.435 1.451 0.037 1.00 84.81 124 ALA A O 1
ATOM 937 N N . GLU A 1 125 ? 16.838 0.990 1.738 1.00 82.44 125 GLU A N 1
ATOM 938 C CA . GLU A 1 125 ? 16.082 1.726 2.765 1.00 82.44 125 GLU A CA 1
ATOM 939 C C . GLU A 1 125 ? 15.800 3.174 2.371 1.00 82.44 125 GLU A C 1
ATOM 941 O O . GLU A 1 125 ? 14.694 3.676 2.556 1.00 82.44 125 GLU A O 1
ATOM 946 N N . ILE A 1 126 ? 16.760 3.830 1.712 1.00 82.06 126 ILE A N 1
ATOM 947 C CA . ILE A 1 126 ? 16.567 5.195 1.216 1.00 82.06 126 ILE A CA 1
ATOM 948 C C . ILE A 1 126 ? 15.389 5.293 0.236 1.00 82.06 126 ILE A C 1
ATOM 950 O O . ILE A 1 126 ? 14.635 6.261 0.281 1.00 82.06 126 ILE A O 1
ATOM 954 N N . ARG A 1 127 ? 15.182 4.281 -0.618 1.00 79.69 127 ARG A N 1
ATOM 955 C CA . ARG A 1 127 ? 14.048 4.244 -1.554 1.00 79.69 127 ARG A CA 1
ATOM 956 C C . ARG A 1 127 ? 12.735 3.997 -0.824 1.00 79.69 127 ARG A C 1
ATOM 958 O O . ARG A 1 127 ? 11.753 4.659 -1.146 1.00 79.69 127 ARG A O 1
ATOM 965 N N . ALA A 1 128 ? 12.725 3.089 0.151 1.00 80.94 128 ALA A N 1
ATOM 966 C CA . ALA A 1 128 ? 11.548 2.827 0.976 1.00 80.94 128 ALA A CA 1
ATOM 967 C C . ALA A 1 128 ? 11.114 4.091 1.735 1.00 80.94 128 ALA A C 1
ATOM 969 O O . ALA A 1 128 ? 9.972 4.533 1.616 1.00 80.94 128 ALA A O 1
ATOM 970 N N . SER A 1 129 ? 12.066 4.750 2.396 1.00 81.25 129 SER A N 1
ATOM 971 C CA . SER A 1 129 ? 11.853 6.011 3.110 1.00 81.25 129 SER A CA 1
ATOM 972 C C . SER A 1 129 ? 11.349 7.132 2.194 1.00 81.25 129 SER A C 1
ATOM 974 O O . SER A 1 129 ? 10.396 7.835 2.530 1.00 81.25 129 SER A O 1
ATOM 976 N N . GLN A 1 130 ? 11.941 7.290 1.006 1.00 81.38 130 GLN A N 1
ATOM 977 C CA . GLN A 1 130 ? 11.490 8.294 0.041 1.00 81.38 130 GLN A CA 1
ATOM 978 C C . GLN A 1 130 ? 10.073 8.013 -0.473 1.00 81.38 130 GLN A C 1
ATOM 980 O O . GLN A 1 130 ? 9.311 8.957 -0.679 1.00 81.38 130 GLN A O 1
ATOM 985 N N . TYR A 1 131 ? 9.702 6.749 -0.676 1.00 83.62 131 TYR A N 1
ATOM 986 C CA . TYR A 1 131 ? 8.364 6.388 -1.144 1.00 83.62 131 TYR A CA 1
ATOM 987 C C . TYR A 1 131 ? 7.294 6.653 -0.086 1.00 83.62 131 TYR A C 1
ATOM 989 O O . TYR A 1 131 ? 6.285 7.297 -0.385 1.00 83.62 131 TYR A O 1
ATOM 997 N N . ARG A 1 132 ? 7.576 6.289 1.168 1.00 83.81 132 ARG A N 1
ATOM 998 C CA . ARG A 1 132 ? 6.703 6.543 2.320 1.00 83.81 132 ARG A CA 1
ATOM 999 C C . ARG A 1 132 ? 6.362 8.028 2.503 1.00 83.81 132 ARG A C 1
ATOM 1001 O O . ARG A 1 132 ? 5.258 8.357 2.921 1.00 83.81 132 ARG A O 1
ATOM 1008 N N . SER A 1 133 ? 7.245 8.943 2.083 1.00 80.56 133 SER A N 1
ATOM 1009 C CA . SER A 1 133 ? 7.002 10.400 2.140 1.00 80.56 133 SER A CA 1
ATOM 1010 C C . SER A 1 133 ? 5.846 10.910 1.261 1.00 80.56 133 SER A C 1
ATOM 1012 O O . SER A 1 133 ? 5.529 12.095 1.299 1.00 80.56 133 SER A O 1
ATOM 1014 N N . VAL A 1 134 ? 5.244 10.062 0.417 1.00 79.06 134 VAL A N 1
ATOM 1015 C CA . VAL A 1 134 ? 4.249 10.479 -0.592 1.00 79.06 134 VAL A CA 1
ATOM 1016 C C . VAL A 1 134 ? 2.820 10.054 -0.235 1.00 79.06 134 VAL A C 1
ATOM 1018 O O . VAL A 1 134 ? 1.907 10.326 -1.007 1.00 79.06 134 VAL A O 1
ATOM 1021 N N . ALA A 1 135 ? 2.582 9.429 0.924 1.00 82.75 135 ALA A N 1
ATOM 1022 C CA . ALA A 1 135 ? 1.256 8.997 1.399 1.00 82.75 135 ALA A CA 1
ATOM 1023 C C . ALA A 1 135 ? 0.434 8.146 0.400 1.00 82.75 135 ALA A C 1
ATOM 1025 O O . ALA A 1 135 ? -0.793 8.096 0.495 1.00 82.75 135 ALA A O 1
ATOM 1026 N N . PHE A 1 136 ? 1.068 7.467 -0.567 1.00 86.38 136 PHE A N 1
ATOM 1027 C CA . PHE A 1 136 ? 0.361 6.626 -1.546 1.00 86.38 136 PHE A CA 1
ATOM 1028 C C . PHE A 1 136 ? -0.481 5.546 -0.863 1.00 86.38 136 PHE A C 1
ATOM 1030 O O . PHE A 1 136 ? -1.688 5.459 -1.099 1.00 86.38 136 PHE A O 1
ATOM 1037 N N . SER A 1 137 ? 0.132 4.806 0.058 1.00 91.50 137 SER A N 1
ATOM 1038 C CA . SER A 1 137 ? -0.536 3.730 0.784 1.00 91.50 137 SER A CA 1
ATOM 1039 C C . SER A 1 137 ? -1.667 4.228 1.680 1.00 91.50 137 SER A C 1
ATOM 1041 O O . SER A 1 137 ? -2.740 3.629 1.685 1.00 91.50 137 SER A O 1
ATOM 1043 N N . LEU A 1 138 ? -1.503 5.372 2.354 1.00 91.62 138 LEU A N 1
ATOM 1044 C CA . LEU A 1 138 ? -2.584 5.972 3.146 1.00 91.62 138 LEU A CA 1
ATOM 1045 C C . LEU A 1 138 ? -3.781 6.369 2.270 1.00 91.62 138 LEU A C 1
ATOM 1047 O O . LEU A 1 138 ? -4.925 6.106 2.639 1.00 91.62 138 LEU A O 1
ATOM 1051 N N . ARG A 1 139 ? -3.540 6.929 1.075 1.00 91.44 139 ARG A N 1
ATOM 1052 C CA . ARG A 1 139 ? -4.616 7.236 0.116 1.00 91.44 139 ARG A CA 1
ATOM 1053 C C . ARG A 1 139 ? -5.297 5.973 -0.414 1.00 91.44 139 ARG A C 1
ATOM 1055 O O . ARG A 1 139 ? -6.512 5.980 -0.599 1.00 91.44 139 ARG A O 1
ATOM 1062 N N . ALA A 1 140 ? -4.556 4.884 -0.621 1.00 93.69 140 ALA A N 1
ATOM 1063 C CA . ALA A 1 140 ? -5.138 3.602 -1.011 1.00 93.69 140 ALA A CA 1
ATOM 1064 C C . ALA A 1 140 ? -6.033 3.017 0.095 1.00 93.69 140 ALA A C 1
ATOM 1066 O O . ALA A 1 140 ? -7.145 2.574 -0.192 1.00 93.69 140 ALA A O 1
ATOM 1067 N N . ILE A 1 141 ? -5.590 3.069 1.355 1.00 95.31 141 ILE A N 1
ATOM 1068 C CA . ILE A 1 141 ? -6.380 2.635 2.519 1.00 95.31 141 ILE A CA 1
ATOM 1069 C C . ILE A 1 141 ? -7.647 3.492 2.653 1.00 95.31 141 ILE A C 1
ATOM 1071 O O . ILE A 1 141 ? -8.734 2.953 2.857 1.00 95.31 141 ILE A O 1
ATOM 1075 N N . LEU A 1 142 ? -7.537 4.808 2.445 1.00 93.81 142 LEU A N 1
ATOM 1076 C CA . LEU A 1 142 ? -8.677 5.726 2.489 1.00 93.81 142 LEU A CA 1
ATOM 1077 C C . LEU A 1 142 ? -9.701 5.392 1.409 1.00 93.81 142 LEU A C 1
ATOM 1079 O O . LEU A 1 142 ? -10.895 5.326 1.691 1.00 93.81 142 LEU A O 1
ATOM 1083 N N . ALA A 1 143 ? -9.236 5.121 0.191 1.00 93.06 143 ALA A N 1
ATOM 1084 C CA . ALA A 1 143 ? -10.106 4.721 -0.903 1.00 93.06 143 ALA A CA 1
ATOM 1085 C C . ALA A 1 143 ? -10.837 3.400 -0.602 1.00 93.06 143 ALA A C 1
ATOM 1087 O O . ALA A 1 143 ? -11.992 3.248 -0.983 1.00 93.06 143 ALA A O 1
ATOM 1088 N N . VAL A 1 144 ? -10.199 2.445 0.088 1.00 94.56 144 VAL A N 1
ATOM 1089 C CA . VAL A 1 144 ? -10.872 1.213 0.542 1.00 94.56 144 VAL A CA 1
ATOM 1090 C C . VAL A 1 144 ? -11.947 1.520 1.580 1.00 94.56 144 VAL A C 1
ATOM 1092 O O . VAL A 1 144 ? -13.050 0.988 1.484 1.00 94.56 144 VAL A O 1
ATOM 1095 N N . GLN A 1 145 ? -11.648 2.380 2.554 1.00 92.06 145 GLN A N 1
ATOM 1096 C CA . GLN A 1 145 ? -12.624 2.770 3.566 1.00 92.06 145 GLN A CA 1
ATOM 1097 C C . GLN A 1 145 ? -13.845 3.449 2.932 1.00 92.06 145 GLN A C 1
ATOM 1099 O O . GLN A 1 145 ? -14.977 3.125 3.277 1.00 92.06 145 GLN A O 1
ATOM 1104 N N . GLN A 1 146 ? -13.616 4.359 1.984 1.00 91.12 146 GLN A N 1
ATOM 1105 C CA . GLN A 1 146 ? -14.675 5.062 1.262 1.00 91.12 146 GLN A CA 1
ATOM 1106 C C . GLN A 1 146 ? -15.526 4.114 0.411 1.00 91.12 146 GLN A C 1
ATOM 1108 O O . GLN A 1 146 ? -16.746 4.236 0.434 1.00 91.12 146 GLN A O 1
ATOM 1113 N N . ASP A 1 147 ? -14.919 3.143 -0.279 1.00 91.88 147 ASP A N 1
ATOM 1114 C CA . ASP A 1 147 ? -15.668 2.115 -1.013 1.00 91.88 147 ASP A CA 1
ATOM 1115 C C . ASP A 1 147 ? -16.593 1.326 -0.088 1.00 91.88 147 ASP A C 1
ATOM 1117 O O . ASP A 1 147 ? -17.772 1.177 -0.380 1.00 91.88 147 ASP A O 1
ATOM 1121 N N . VAL A 1 148 ? -16.080 0.843 1.048 1.00 90.00 148 VAL A N 1
ATOM 1122 C CA . VAL A 1 148 ? -16.875 0.038 1.990 1.00 90.00 148 VAL A CA 1
ATOM 1123 C C . VAL A 1 148 ? -18.006 0.848 2.619 1.00 90.00 148 VAL A C 1
ATOM 1125 O O . VAL A 1 148 ? -19.045 0.289 2.938 1.00 90.00 148 VAL A O 1
ATOM 1128 N N . MET A 1 149 ? -17.840 2.162 2.781 1.00 87.44 149 MET A N 1
ATOM 1129 C CA . MET A 1 149 ? -18.925 3.036 3.239 1.00 87.44 149 MET A CA 1
ATOM 1130 C C . MET A 1 149 ? -20.032 3.224 2.191 1.00 87.44 149 MET A C 1
ATOM 1132 O O . MET A 1 149 ? -21.153 3.565 2.561 1.00 87.44 149 MET A O 1
ATOM 1136 N N . LEU A 1 150 ? -19.717 3.063 0.902 1.00 87.38 150 LEU A N 1
ATOM 1137 C CA . LEU A 1 150 ? -20.652 3.238 -0.215 1.00 87.38 150 LEU A CA 1
ATOM 1138 C C . LEU A 1 150 ? -21.274 1.917 -0.688 1.00 8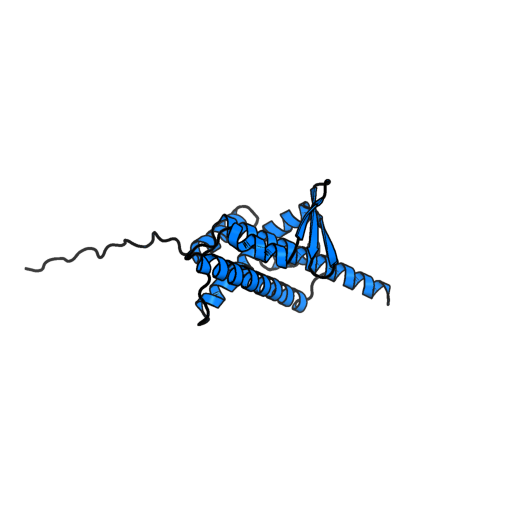7.38 150 LEU A C 1
ATOM 1140 O O . LEU A 1 150 ? -22.340 1.927 -1.298 1.00 87.38 150 LEU A O 1
ATOM 1144 N N . GLU A 1 151 ? -20.599 0.797 -0.449 1.00 85.81 151 GLU A N 1
ATOM 1145 C CA . GLU A 1 151 ? -21.048 -0.547 -0.799 1.00 85.81 151 GLU A CA 1
ATOM 1146 C C . GLU A 1 151 ? -21.814 -1.190 0.370 1.00 85.81 151 GLU A C 1
ATOM 1148 O O . GLU A 1 151 ? -21.376 -1.119 1.515 1.00 85.81 151 GLU A O 1
ATOM 1153 N N . ASP A 1 152 ? -22.900 -1.919 0.087 1.00 69.06 152 ASP A N 1
ATOM 1154 C CA . ASP A 1 152 ? -23.610 -2.763 1.069 1.00 69.06 152 ASP A CA 1
ATOM 1155 C C . ASP A 1 152 ? -22.817 -4.058 1.381 1.00 69.06 152 ASP A C 1
ATOM 1157 O O . ASP A 1 152 ? -23.300 -5.180 1.207 1.00 69.06 152 ASP A O 1
ATOM 1161 N N . GLY A 1 153 ? -21.545 -3.912 1.760 1.00 69.31 153 GLY A N 1
ATOM 1162 C CA . GLY A 1 153 ? -20.614 -5.001 2.059 1.00 69.31 153 GLY A CA 1
ATOM 1163 C C . GLY A 1 153 ? -20.456 -5.293 3.554 1.00 69.31 153 GLY A C 1
ATOM 1164 O O . GLY A 1 153 ? -21.007 -4.606 4.412 1.00 69.31 153 GLY A O 1
ATOM 1165 N N . GLU A 1 154 ? -19.660 -6.318 3.883 1.00 76.50 154 GLU A N 1
ATOM 1166 C CA . GLU A 1 154 ? -19.266 -6.564 5.275 1.00 76.50 154 GLU A CA 1
ATOM 1167 C C . GLU A 1 154 ? -18.474 -5.364 5.824 1.00 76.50 154 GLU A C 1
ATOM 1169 O O . GLU A 1 154 ? -17.497 -4.936 5.196 1.00 76.50 154 GLU A O 1
ATOM 1174 N N . PRO A 1 155 ? -18.851 -4.824 6.997 1.00 83.56 155 PRO A N 1
ATOM 1175 C CA . PRO A 1 155 ? -18.155 -3.688 7.572 1.00 83.56 155 PRO A CA 1
ATOM 1176 C C . PRO A 1 155 ? -16.737 -4.087 7.989 1.00 83.56 155 PRO A C 1
ATOM 1178 O O . PRO A 1 155 ? -16.524 -5.087 8.679 1.00 83.56 155 PRO A O 1
ATOM 1181 N N . LEU A 1 156 ? -15.758 -3.270 7.603 1.00 92.38 156 LEU A N 1
ATOM 1182 C CA . LEU A 1 156 ? -14.383 -3.423 8.065 1.00 92.38 156 LEU A CA 1
ATOM 1183 C C . LEU A 1 156 ? -14.264 -2.967 9.523 1.00 92.38 156 LEU A C 1
ATOM 1185 O O . LEU A 1 156 ? -14.772 -1.910 9.903 1.00 92.38 156 LEU A O 1
ATOM 1189 N N . GLN A 1 157 ? -13.559 -3.753 10.337 1.00 93.56 157 GLN A N 1
ATOM 1190 C CA . GLN A 1 157 ? -13.231 -3.353 11.703 1.00 93.56 157 GLN A CA 1
ATOM 1191 C C . GLN A 1 157 ? -12.199 -2.221 11.667 1.00 93.56 157 GLN A C 1
ATOM 1193 O O . GLN A 1 157 ? -11.393 -2.121 10.740 1.00 93.56 157 GLN A O 1
ATOM 1198 N N . ARG A 1 158 ? -12.198 -1.355 12.682 1.00 92.81 158 ARG A N 1
ATOM 1199 C CA . ARG A 1 158 ? -11.299 -0.189 12.718 1.00 92.81 158 ARG A CA 1
ATOM 1200 C C . ARG A 1 158 ? -9.842 -0.634 12.807 1.00 92.81 158 ARG A C 1
ATOM 1202 O O . ARG A 1 158 ? -9.553 -1.570 13.538 1.00 92.81 158 ARG A O 1
ATOM 1209 N N . LEU A 1 159 ? -8.925 0.046 12.127 1.00 94.69 159 LEU A N 1
ATOM 1210 C CA . LEU A 1 159 ? -7.487 -0.167 12.323 1.00 94.69 159 LEU A CA 1
ATOM 1211 C C . LEU A 1 159 ? -7.030 0.583 13.579 1.00 94.69 159 LEU A C 1
ATOM 1213 O O . LEU A 1 159 ? -7.391 1.746 13.762 1.00 94.69 159 LEU A O 1
ATOM 1217 N N . SER A 1 160 ? -6.231 -0.058 14.436 1.00 94.62 160 SER A N 1
ATOM 1218 C CA . SER A 1 160 ? -5.435 0.689 15.418 1.00 94.62 160 SER A CA 1
ATOM 1219 C C . SER A 1 160 ? -4.388 1.553 14.696 1.00 94.62 160 SER A C 1
ATOM 1221 O O . SER A 1 160 ? -4.035 1.226 13.559 1.00 94.62 160 SER A O 1
ATOM 1223 N N . PRO A 1 161 ? -3.858 2.620 15.321 1.00 92.50 161 PRO A N 1
ATOM 1224 C CA . PRO A 1 161 ? -2.794 3.429 14.721 1.00 92.50 161 PRO A CA 1
ATOM 1225 C C . PRO A 1 161 ? -1.596 2.593 14.247 1.00 92.50 161 PRO A C 1
ATOM 1227 O O . PRO A 1 161 ? -1.136 2.749 13.120 1.00 92.50 161 PRO A O 1
ATOM 1230 N N . GLU A 1 162 ? -1.168 1.624 15.055 1.00 94.25 162 GLU A N 1
ATOM 1231 C CA . GLU A 1 162 ? -0.045 0.731 14.750 1.00 94.25 162 GLU A CA 1
ATOM 1232 C C . GLU A 1 162 ? -0.376 -0.220 13.591 1.00 94.25 162 GLU A C 1
ATOM 1234 O O . GLU A 1 162 ? 0.476 -0.552 12.772 1.00 94.25 162 GLU A O 1
ATOM 1239 N N . SER A 1 163 ? -1.635 -0.652 13.490 1.00 95.31 163 SER A N 1
ATOM 1240 C CA . SER A 1 163 ? -2.091 -1.526 12.400 1.00 95.31 163 SER A CA 1
ATOM 1241 C C . SER A 1 163 ? -2.257 -0.765 11.090 1.00 95.31 163 SER A C 1
ATOM 1243 O O . SER A 1 163 ? -2.051 -1.334 10.020 1.00 95.31 163 SER A O 1
ATOM 1245 N N . LEU A 1 164 ? -2.632 0.515 11.166 1.00 95.31 164 LEU A N 1
ATOM 1246 C CA . LEU A 1 164 ? -2.667 1.414 10.020 1.00 95.31 164 LEU A CA 1
ATOM 1247 C C . LEU A 1 164 ? -1.257 1.626 9.464 1.00 95.31 164 LEU A C 1
ATOM 1249 O O . LEU A 1 164 ? -1.061 1.503 8.256 1.00 95.31 164 LEU A O 1
ATOM 1253 N N . GLU A 1 165 ? -0.287 1.890 10.339 1.00 92.81 165 GLU A N 1
ATOM 1254 C CA . GLU A 1 165 ? 1.121 2.018 9.963 1.00 92.81 165 GLU A CA 1
ATOM 1255 C C . GLU A 1 165 ? 1.649 0.717 9.348 1.00 92.81 165 GLU A C 1
ATOM 1257 O O . GLU A 1 165 ? 2.128 0.731 8.216 1.00 92.81 165 GLU A O 1
ATOM 1262 N N . ALA A 1 166 ? 1.448 -0.429 10.008 1.00 93.69 166 ALA A N 1
ATOM 1263 C CA . ALA A 1 166 ? 1.877 -1.729 9.490 1.00 93.69 166 ALA A CA 1
ATOM 1264 C C . ALA A 1 166 ? 1.261 -2.065 8.116 1.00 93.69 166 ALA A C 1
ATOM 1266 O O . ALA A 1 166 ? 1.939 -2.596 7.233 1.00 93.69 166 ALA A O 1
ATOM 1267 N N . LEU A 1 167 ? -0.021 -1.739 7.904 1.00 95.50 167 LEU A N 1
ATOM 1268 C CA . LEU A 1 167 ? -0.675 -1.912 6.606 1.00 95.50 167 LEU A CA 1
ATOM 1269 C C . LEU A 1 167 ? -0.078 -0.980 5.546 1.00 95.50 167 LEU A C 1
ATOM 1271 O O . LEU A 1 167 ? 0.156 -1.417 4.418 1.00 95.50 167 LEU A O 1
ATOM 1275 N N . ALA A 1 168 ? 0.172 0.284 5.891 1.00 94.00 168 ALA A N 1
ATOM 1276 C CA . ALA A 1 168 ? 0.767 1.250 4.977 1.00 94.00 168 ALA A CA 1
ATOM 1277 C C . ALA A 1 168 ? 2.187 0.836 4.560 1.00 94.00 168 ALA A C 1
ATOM 1279 O O . ALA A 1 168 ? 2.492 0.837 3.368 1.00 94.00 168 ALA A O 1
ATOM 1280 N N . GLU A 1 169 ? 3.019 0.392 5.505 1.00 91.38 169 GLU A N 1
ATOM 1281 C CA . GLU A 1 169 ? 4.368 -0.099 5.211 1.00 91.38 169 GLU A CA 1
ATOM 1282 C C . GLU A 1 169 ? 4.354 -1.328 4.298 1.00 91.38 169 GLU A C 1
ATOM 1284 O O . GLU A 1 169 ? 5.148 -1.426 3.359 1.00 91.38 169 GLU A O 1
ATOM 1289 N N . ALA A 1 170 ? 3.429 -2.261 4.529 1.00 91.56 170 ALA A N 1
ATOM 1290 C CA . ALA A 1 170 ? 3.280 -3.427 3.669 1.00 91.56 170 ALA A CA 1
ATOM 1291 C C . ALA A 1 170 ? 2.870 -3.050 2.238 1.00 91.56 170 ALA A C 1
ATOM 1293 O O . ALA A 1 170 ? 3.383 -3.620 1.274 1.00 91.56 170 ALA A O 1
ATOM 1294 N N . LEU A 1 171 ? 1.964 -2.082 2.081 1.00 93.88 171 LEU A N 1
ATOM 1295 C CA . LEU A 1 171 ? 1.542 -1.587 0.770 1.00 93.88 171 LEU A CA 1
ATOM 1296 C C . LEU A 1 171 ? 2.675 -0.864 0.035 1.00 93.88 171 LEU A C 1
ATOM 1298 O O . LEU A 1 171 ? 2.862 -1.099 -1.164 1.00 93.88 171 LEU A O 1
ATOM 1302 N N . ASP A 1 172 ? 3.465 -0.056 0.744 1.00 91.62 172 ASP A N 1
ATOM 1303 C CA . ASP A 1 172 ? 4.660 0.589 0.196 1.00 91.62 172 ASP A CA 1
ATOM 1304 C C . ASP A 1 172 ? 5.662 -0.470 -0.292 1.00 91.62 172 ASP A C 1
ATOM 1306 O O . ASP A 1 172 ? 6.135 -0.407 -1.429 1.00 91.62 172 ASP A O 1
ATOM 1310 N N . ALA A 1 173 ? 5.928 -1.493 0.527 1.00 90.00 173 ALA A N 1
ATOM 1311 C CA . ALA A 1 173 ? 6.838 -2.589 0.202 1.00 90.00 173 ALA A CA 1
ATOM 1312 C C . ALA A 1 173 ? 6.391 -3.383 -1.037 1.00 90.00 173 ALA A C 1
ATOM 1314 O O . ALA A 1 173 ? 7.187 -3.599 -1.956 1.00 90.00 173 ALA A O 1
ATOM 1315 N N . VAL A 1 174 ? 5.113 -3.781 -1.099 1.00 90.81 174 VAL A N 1
ATOM 1316 C CA . VAL A 1 174 ? 4.540 -4.477 -2.266 1.00 90.81 174 VAL A CA 1
ATOM 1317 C C . VAL A 1 174 ? 4.661 -3.615 -3.516 1.00 90.81 174 VAL A C 1
ATOM 1319 O O . VAL A 1 174 ? 5.081 -4.105 -4.564 1.00 90.81 174 VAL A O 1
ATOM 1322 N N . THR A 1 175 ? 4.323 -2.332 -3.412 1.00 90.88 175 THR A N 1
ATOM 1323 C CA . THR A 1 175 ? 4.350 -1.425 -4.560 1.00 90.88 175 THR A CA 1
ATOM 1324 C C . THR A 1 175 ? 5.764 -1.260 -5.097 1.00 90.88 175 THR A C 1
ATOM 1326 O O . THR A 1 175 ? 6.000 -1.439 -6.290 1.00 90.88 175 THR A O 1
ATOM 1329 N N . LEU A 1 176 ? 6.729 -0.991 -4.218 1.00 90.19 176 LEU A N 1
ATOM 1330 C CA . LEU A 1 176 ? 8.131 -0.862 -4.599 1.00 90.19 176 LEU A CA 1
ATOM 1331 C C . LEU A 1 176 ? 8.673 -2.135 -5.246 1.00 90.19 176 LEU A C 1
ATOM 1333 O O . LEU A 1 176 ? 9.380 -2.052 -6.251 1.00 90.19 176 LEU A O 1
ATOM 1337 N N . ALA A 1 177 ? 8.322 -3.305 -4.711 1.00 90.00 177 ALA A N 1
ATOM 1338 C CA . ALA A 1 177 ? 8.728 -4.575 -5.295 1.00 90.00 177 ALA A CA 1
ATOM 1339 C C . ALA A 1 177 ? 8.166 -4.762 -6.708 1.00 90.00 177 ALA A C 1
ATOM 1341 O O . ALA A 1 177 ? 8.909 -5.110 -7.623 1.00 90.00 177 ALA A O 1
ATOM 1342 N N . VAL A 1 178 ? 6.877 -4.483 -6.905 1.00 89.75 178 VAL A N 1
ATOM 1343 C CA . VAL A 1 178 ? 6.222 -4.594 -8.215 1.00 89.75 178 VAL A CA 1
ATOM 1344 C C . VAL A 1 178 ? 6.839 -3.632 -9.224 1.00 89.75 178 VAL A C 1
ATOM 1346 O O . VAL A 1 178 ? 7.128 -4.043 -10.345 1.00 89.75 178 VAL A O 1
ATOM 1349 N N . LEU A 1 179 ? 7.102 -2.384 -8.828 1.00 88.44 179 LEU A N 1
ATOM 1350 C CA . LEU A 1 179 ? 7.753 -1.400 -9.693 1.00 88.44 179 LEU A CA 1
ATOM 1351 C C . LEU A 1 179 ? 9.162 -1.844 -10.108 1.00 88.44 179 LEU A C 1
ATOM 1353 O O . LEU A 1 179 ? 9.512 -1.739 -11.281 1.00 88.44 179 LEU A O 1
ATOM 1357 N N . GLN A 1 180 ? 9.956 -2.389 -9.182 1.00 88.25 180 GLN A N 1
ATOM 1358 C CA . GLN A 1 180 ? 11.296 -2.894 -9.499 1.00 88.25 180 GLN A CA 1
ATOM 1359 C C . GLN A 1 180 ? 11.271 -4.138 -10.391 1.00 88.25 180 GLN A C 1
ATOM 1361 O O . GLN A 1 180 ? 12.087 -4.255 -11.305 1.00 88.25 180 GLN A O 1
ATOM 1366 N N . LEU A 1 181 ? 10.346 -5.068 -10.142 1.00 87.50 181 LEU A N 1
ATOM 1367 C CA . LEU A 1 181 ? 10.175 -6.252 -10.983 1.00 87.50 181 LEU A CA 1
ATOM 1368 C C . LEU A 1 181 ? 9.743 -5.856 -12.397 1.00 87.50 181 LEU A C 1
ATOM 1370 O O . LEU A 1 181 ? 10.310 -6.358 -13.364 1.00 87.50 181 LEU A O 1
ATOM 1374 N N . ALA A 1 182 ? 8.801 -4.919 -12.518 1.00 86.62 182 ALA A N 1
ATOM 1375 C CA . ALA A 1 182 ? 8.332 -4.421 -13.804 1.00 86.62 182 ALA A CA 1
ATOM 1376 C C . ALA A 1 182 ? 9.442 -3.707 -14.596 1.00 86.62 182 ALA A C 1
ATOM 1378 O O . ALA A 1 182 ? 9.590 -3.974 -15.788 1.00 86.62 182 ALA A O 1
ATOM 1379 N N . ASP A 1 183 ? 10.250 -2.854 -13.952 1.00 86.31 183 ASP A N 1
ATOM 1380 C CA . ASP A 1 183 ? 11.402 -2.206 -14.601 1.00 86.31 183 ASP A CA 1
ATOM 1381 C C . ASP A 1 183 ? 12.444 -3.233 -15.058 1.00 86.31 183 ASP A C 1
ATOM 1383 O O . ASP A 1 183 ? 12.909 -3.192 -16.198 1.00 86.31 183 ASP A O 1
ATOM 1387 N N . ARG A 1 184 ? 12.768 -4.214 -14.206 1.00 86.06 184 ARG A N 1
ATOM 1388 C CA . ARG A 1 184 ? 13.686 -5.298 -14.573 1.00 86.06 184 ARG A CA 1
ATOM 1389 C C . ARG A 1 184 ? 13.184 -6.063 -15.796 1.00 86.06 184 ARG A C 1
ATOM 1391 O O . ARG A 1 184 ? 13.954 -6.288 -16.727 1.00 86.06 184 ARG A O 1
ATOM 1398 N N . ASP A 1 185 ? 11.911 -6.444 -15.807 1.00 85.81 185 ASP A N 1
ATOM 1399 C CA . ASP A 1 185 ? 11.307 -7.178 -16.918 1.00 85.81 185 ASP A CA 1
ATOM 1400 C C . ASP A 1 185 ? 11.276 -6.339 -18.205 1.00 85.81 185 ASP A C 1
ATOM 1402 O O . ASP A 1 185 ? 11.518 -6.873 -19.289 1.00 85.81 185 ASP A O 1
ATOM 1406 N N . ALA A 1 186 ? 11.029 -5.028 -18.105 1.00 85.94 186 ALA A N 1
ATOM 1407 C CA . ALA A 1 186 ? 11.080 -4.114 -19.244 1.00 85.94 186 ALA A CA 1
ATOM 1408 C C . ALA A 1 186 ? 12.491 -4.044 -19.852 1.00 85.94 186 ALA A C 1
ATOM 1410 O O . ALA A 1 186 ? 12.642 -4.211 -21.062 1.00 85.94 186 ALA A O 1
ATOM 1411 N N . ARG A 1 187 ? 13.529 -3.898 -19.018 1.00 85.75 187 ARG A N 1
ATOM 1412 C CA . ARG A 1 187 ? 14.934 -3.884 -19.464 1.00 85.75 187 ARG A CA 1
ATOM 1413 C C . ARG A 1 187 ? 15.357 -5.195 -20.121 1.00 85.75 187 ARG A C 1
ATOM 1415 O O . ARG A 1 187 ? 16.068 -5.175 -21.119 1.00 85.75 187 ARG A O 1
ATOM 1422 N N . LEU A 1 188 ? 14.928 -6.334 -19.574 1.00 87.44 188 LEU A N 1
ATOM 1423 C CA . LEU A 1 188 ? 15.236 -7.645 -20.155 1.00 87.44 188 LEU A CA 1
ATOM 1424 C C . LEU A 1 188 ? 14.598 -7.823 -21.539 1.00 87.44 188 LEU A C 1
ATOM 1426 O O . LEU A 1 188 ? 15.216 -8.415 -22.418 1.00 87.44 188 LEU A O 1
ATOM 1430 N N . ARG A 1 189 ? 13.378 -7.311 -21.744 1.00 86.75 189 ARG A N 1
ATOM 1431 C CA . ARG A 1 189 ? 12.712 -7.354 -23.056 1.00 86.75 189 ARG A CA 1
ATOM 1432 C C . ARG A 1 189 ? 13.377 -6.435 -24.073 1.00 86.75 189 ARG A C 1
ATOM 1434 O O . ARG A 1 189 ? 13.493 -6.839 -25.221 1.00 86.75 189 ARG A O 1
ATOM 1441 N N . ASP A 1 190 ? 13.808 -5.249 -23.651 1.00 85.12 190 ASP A N 1
ATOM 1442 C CA . ASP A 1 190 ? 14.527 -4.293 -24.502 1.00 85.12 190 ASP A CA 1
ATOM 1443 C C . ASP A 1 190 ? 15.867 -4.868 -24.993 1.00 85.12 190 ASP A C 1
ATOM 1445 O O . ASP A 1 190 ? 16.187 -4.785 -26.169 1.00 85.12 190 ASP A O 1
ATOM 1449 N N . GLN A 1 191 ? 16.605 -5.565 -24.122 1.00 77.12 191 GLN A N 1
ATOM 1450 C CA . GLN A 1 191 ? 17.874 -6.220 -24.479 1.00 77.12 191 GLN A CA 1
ATOM 1451 C C . GLN A 1 191 ? 17.726 -7.452 -25.388 1.00 77.12 191 GLN A C 1
ATOM 1453 O O . GLN A 1 191 ? 18.713 -7.901 -25.967 1.00 77.12 191 GLN A O 1
ATOM 1458 N N . ALA A 1 192 ? 16.531 -8.043 -25.458 1.00 71.56 192 ALA A N 1
ATOM 1459 C CA . ALA A 1 192 ? 16.250 -9.221 -26.277 1.00 71.56 192 ALA A CA 1
ATOM 1460 C C . ALA A 1 192 ? 15.736 -8.874 -27.690 1.00 71.56 192 ALA A C 1
ATOM 1462 O O . ALA A 1 192 ? 15.487 -9.796 -28.472 1.00 71.56 192 ALA A O 1
ATOM 1463 N N . GLN A 1 193 ? 15.544 -7.584 -27.993 1.00 56.69 193 GLN A N 1
ATOM 1464 C CA . GLN A 1 193 ? 15.165 -7.055 -29.310 1.00 56.69 193 GLN A CA 1
ATOM 1465 C C . GLN A 1 193 ? 16.396 -6.639 -30.118 1.00 56.69 193 GLN A C 1
ATOM 1467 O O . GLN A 1 193 ? 16.336 -6.807 -31.357 1.00 56.69 193 GLN A O 1
#

Foldseek 3Di:
DDDDDDDPDPPDPPPCDLLNVLVVVLVVLCVVFVQQDPVNLQVLLCVLLVHRDDPVRVVVLLVVLLVLLLQQQVQLQVQCVVVVHLERDPVSRVVVLVQAWDWDQDPVQWIWIAGDPGDIDIGHNVSLVVNLSHCSNSVSNSVNQVVQVVDPDDDGRRYDPNRSVVSSSSSSVVSSSVSNVVSVVVVVVVVVD

Sequence (193 aa):
MLAPLSAIHAQDLSATSPLDTLLGAIQELESQHDAKCYSSASRFEDFVSGTPLSESARRENVLLQKRVARRLWSRASQRAGLAGAHLVRVQDLEPELAAVLAREEDGRGGIHLSFPGGQSVSLAEIRASQYRSVAFSLRAILAVQQDVMLEDGEPLQRLSPESLEALAEALDAVTLAVLQLADRDARLRDQAQ

Secondary structure (DSSP, 8-state):
--------------S--HHHHHHHHHHHHHHHS----HHHHHHHHHHHHSSPPPHHHHHHHHHHHHHHHHHHHHHHHHHHHHTT-SEE-HHHHHHHHHTT-EEEEETTTEEEEE-TTS-EEEEEHHHHHHHHTT-HHHHHHHHHHHHHHHSSSPPPPEEPHHHHHHHHHHHHHHHHHHHHHHHHHHHHHHHT-

Radius of gyration: 20.25 Å; chains: 1; bounding box: 69×50×60 Å